Protein AF-A0A023B572-F1 (afdb_monomer_lite)

Secondary structure (DSSP, 8-state):
--HHHHHHHHHHHHHHHHTTT---GGGGHHHHHHHHHHHHHHGGG-GGGHHHHTTTT------------EEEEEES--SHHHHHHSSSSS---EEEEEE-HHHIIIIITTT-TTSSS-EEE-TTS-EEESHHHHHHHHHHHTT-S-SSHHHHHHHHHHHHHHHTTHHHHHHHHTT-S-HHHHHHHHHHHHHHHHHHHHTT--TT--TTSSS--HHHHHHHHHHHHHHHHSTTSS-GGGSHHHHHHHHHHHH-HHHHHHHT--

Sequence (262 aa):
MTYVDLAIYAFVGNVIDRSQGEIDMTQYKNLYKTLKQFLLILVQRDTATSILLSRWNIELVSEPATGLMEQAYFLVLPNFEKALLDCERECIPFTDVRFKSEEWAEEYKSKAPSGKAPWLQFDDGSYLTESRAILLYAASKSGLVPTDFTDLAVCEQAYSVVFDAYPYLGNIAFNRGDKEENLKNANERLAAADKVIASRQSSEGWVDGKAMTYVDLAIYAFVKNVVDRSQGHIDMTQYKSLYKTYEAVLADSRIKEYYNKE

InterPro domains:
  IPR004045 Glutathione S-transferase, N-terminal [PF02798] (97-139)
  IPR004045 Glutathione S-transferase, N-terminal [PS50404] (67-146)
  IPR004046 Glutathione S-transferase, C-terminal [PF14497] (183-261)
  IPR010987 Glutathione S-transferase, C-terminal-like [PS50405] (148-262)
  IPR036249 Thioredoxin-like superfamily [SSF52833] (73-143)
  IPR036282 Glutathione S-transferase, C-terminal domain superfamily [SSF47616] (143-261)
  IPR040079 Glutathione transferase family [SFLDS00019] (73-251)
  IPR050213 Glutathione S-transferase superfamily [PTHR11571] (92-261)

Radius of gyration: 22.8 Å; chains: 1; bounding box: 60×57×57 Å

Structure (mmCIF, N/CA/C/O backbone):
data_AF-A0A023B572-F1
#
_entry.id   AF-A0A023B572-F1
#
loop_
_atom_site.group_PDB
_atom_site.id
_atom_site.type_symbol
_atom_site.label_atom_id
_atom_site.label_alt_id
_atom_site.label_comp_id
_atom_site.label_asym_id
_atom_site.label_entity_id
_atom_site.label_seq_id
_atom_site.pdbx_PDB_ins_code
_atom_site.Cartn_x
_atom_site.Cartn_y
_atom_site.Cartn_z
_atom_site.occupancy
_atom_site.B_iso_or_equiv
_atom_site.auth_seq_id
_atom_site.auth_comp_id
_atom_site.auth_asym_id
_atom_site.auth_atom_id
_atom_site.pdbx_PDB_model_num
ATOM 1 N N . MET A 1 1 ? -11.390 -22.757 10.524 1.00 38.75 1 MET A N 1
ATOM 2 C CA . MET A 1 1 ? -10.499 -23.357 11.535 1.00 38.75 1 MET A CA 1
ATOM 3 C C . MET A 1 1 ? -9.079 -23.064 11.088 1.00 38.75 1 MET A C 1
ATOM 5 O O . MET A 1 1 ? -8.634 -23.639 10.105 1.00 38.75 1 MET A O 1
ATOM 9 N N . THR A 1 2 ? -8.433 -22.069 11.683 1.00 41.41 2 THR A N 1
ATOM 10 C CA . THR A 1 2 ? -7.033 -21.740 11.389 1.00 41.41 2 THR A CA 1
A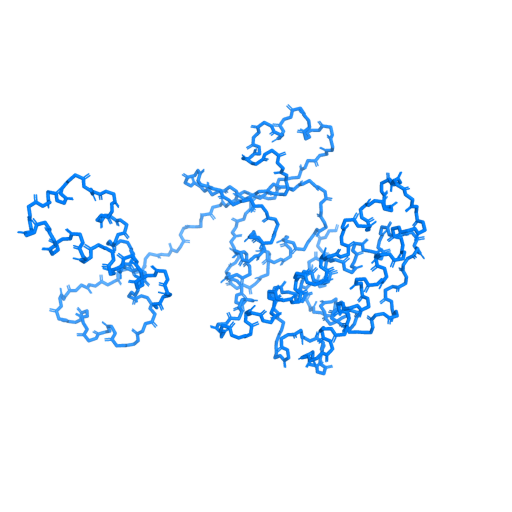TOM 11 C C . THR A 1 2 ? -6.099 -22.667 12.173 1.00 41.41 2 THR A C 1
ATOM 13 O O . THR A 1 2 ? -6.502 -23.313 13.140 1.00 41.41 2 THR A O 1
ATOM 16 N N . TYR A 1 3 ? -4.836 -22.754 11.755 1.00 31.92 3 TYR A N 1
ATOM 17 C CA . TYR A 1 3 ? -3.817 -23.606 12.387 1.00 31.92 3 TYR A CA 1
ATOM 18 C C . TYR A 1 3 ? -3.554 -23.227 13.860 1.00 31.92 3 TYR A C 1
ATOM 20 O O . TYR A 1 3 ? -3.232 -24.080 14.685 1.00 31.92 3 TYR A O 1
ATOM 28 N N . VAL A 1 4 ? -3.762 -21.950 14.203 1.00 36.22 4 VAL A N 1
ATOM 29 C CA . VAL A 1 4 ? -3.690 -21.427 15.576 1.00 36.22 4 VAL A CA 1
ATOM 30 C C . VAL A 1 4 ? -4.854 -21.955 16.423 1.00 36.22 4 VAL A C 1
ATOM 32 O O . VAL A 1 4 ? -4.660 -22.299 17.587 1.00 36.22 4 VAL A O 1
ATOM 35 N N . ASP A 1 5 ? -6.034 -22.132 15.822 1.00 37.94 5 ASP A N 1
ATOM 36 C CA . ASP A 1 5 ? -7.226 -22.648 16.504 1.00 37.94 5 ASP A CA 1
ATOM 37 C C . ASP A 1 5 ? -7.073 -24.129 16.867 1.00 37.94 5 ASP A C 1
ATOM 39 O O . ASP A 1 5 ? -7.433 -24.533 17.969 1.00 37.94 5 ASP A O 1
ATOM 43 N N . LEU A 1 6 ? -6.477 -24.934 15.978 1.00 41.84 6 LEU A N 1
ATOM 44 C CA . LEU A 1 6 ? -6.137 -26.335 16.260 1.00 41.84 6 LEU A CA 1
ATOM 45 C C . LEU A 1 6 ? -5.081 -26.452 17.365 1.00 41.84 6 LEU A C 1
ATOM 47 O O . LEU A 1 6 ? -5.181 -27.346 18.203 1.00 41.84 6 LEU A O 1
ATOM 51 N N . ALA A 1 7 ? -4.108 -25.538 17.408 1.00 41.09 7 ALA A N 1
ATOM 52 C CA . ALA A 1 7 ? -3.083 -25.516 18.447 1.00 41.09 7 ALA A CA 1
ATOM 53 C C . ALA A 1 7 ? -3.661 -25.147 19.823 1.00 41.09 7 ALA A C 1
ATOM 55 O O . ALA A 1 7 ? -3.332 -25.796 20.813 1.00 41.09 7 ALA A O 1
ATOM 56 N N . ILE A 1 8 ? -4.568 -24.165 19.890 1.00 47.41 8 ILE A N 1
ATOM 57 C CA . ILE A 1 8 ? -5.253 -23.781 21.135 1.00 47.41 8 ILE A CA 1
ATOM 58 C C . ILE A 1 8 ? -6.206 -24.892 21.589 1.00 47.41 8 ILE A C 1
ATOM 60 O O . ILE A 1 8 ? -6.215 -25.240 22.768 1.00 47.41 8 ILE A O 1
ATOM 64 N N . TYR A 1 9 ? -6.954 -25.506 20.668 1.00 45.50 9 TYR A N 1
ATOM 65 C CA . TYR A 1 9 ? -7.866 -26.608 20.987 1.00 45.50 9 TYR A CA 1
ATOM 66 C C . TYR A 1 9 ? -7.111 -27.854 21.471 1.00 45.50 9 TYR A C 1
ATOM 68 O O . TYR A 1 9 ? -7.484 -28.452 22.479 1.00 45.50 9 TYR A O 1
ATOM 76 N N . ALA A 1 10 ? -6.006 -28.212 20.809 1.00 47.09 10 ALA A N 1
ATOM 77 C CA . ALA A 1 10 ? -5.147 -29.321 21.218 1.00 47.09 10 ALA A CA 1
ATOM 78 C C . ALA A 1 10 ? -4.437 -29.045 22.551 1.00 47.09 10 ALA A C 1
ATOM 80 O O . ALA A 1 10 ? -4.271 -29.969 23.343 1.00 47.09 10 ALA A O 1
ATOM 81 N N . PHE A 1 11 ? -4.045 -27.794 22.817 1.00 50.94 11 PHE A N 1
ATOM 82 C CA . PHE A 1 11 ? -3.426 -27.380 24.077 1.00 50.94 11 PHE A CA 1
ATOM 83 C C . PHE A 1 11 ? -4.423 -27.427 25.241 1.00 50.94 11 PHE A C 1
ATOM 85 O O . PHE A 1 11 ? -4.141 -28.054 26.258 1.00 50.94 11 PHE A O 1
ATOM 92 N N . VAL A 1 12 ? -5.613 -26.842 25.077 1.00 54.81 12 VAL A N 1
ATOM 93 C CA . VAL A 1 12 ? -6.672 -26.848 26.100 1.00 54.81 12 VAL A CA 1
ATOM 94 C C . VAL A 1 12 ? -7.185 -28.270 26.347 1.00 54.81 12 VAL A C 1
ATOM 96 O O . VAL A 1 12 ? -7.325 -28.667 27.501 1.00 54.81 12 VAL A O 1
ATOM 99 N N . GLY A 1 13 ? -7.373 -29.068 25.290 1.00 52.62 13 GLY A N 1
ATOM 100 C CA . GLY A 1 13 ? -7.730 -30.484 25.402 1.00 52.62 13 GLY A CA 1
ATOM 101 C C . GLY A 1 13 ? -6.677 -31.301 26.158 1.00 52.62 13 GLY A C 1
ATOM 102 O O . GLY A 1 13 ? -7.017 -31.998 27.108 1.00 52.62 13 GLY A O 1
ATOM 103 N N . ASN A 1 14 ? -5.384 -31.148 25.828 1.00 47.03 14 ASN A N 1
ATOM 104 C CA . ASN A 1 14 ? -4.304 -31.840 26.552 1.00 47.03 14 ASN A CA 1
ATOM 105 C C . ASN A 1 14 ? -4.237 -31.446 28.032 1.00 47.03 14 ASN A C 1
ATOM 107 O O . ASN A 1 14 ? -3.918 -32.280 28.873 1.00 47.03 14 ASN A O 1
ATOM 111 N N . VAL A 1 15 ? -4.475 -30.173 28.350 1.00 51.12 15 VAL A N 1
ATOM 112 C CA . VAL A 1 15 ? -4.414 -29.658 29.725 1.00 51.12 15 VAL A CA 1
ATOM 113 C C . VAL A 1 15 ? -5.572 -30.201 30.570 1.00 51.12 15 VAL A C 1
ATOM 115 O O . VAL A 1 15 ? -5.364 -30.570 31.727 1.00 51.12 15 VAL A O 1
ATOM 118 N N . ILE A 1 16 ? -6.769 -30.325 29.994 1.00 53.19 16 ILE A N 1
ATOM 119 C CA . ILE A 1 16 ? -7.944 -30.896 30.670 1.00 53.19 16 ILE A CA 1
ATOM 120 C C . ILE A 1 16 ? -7.790 -32.414 30.858 1.00 53.19 16 ILE A C 1
ATOM 122 O O . ILE A 1 16 ? -8.008 -32.917 31.959 1.00 53.19 16 ILE A O 1
ATOM 126 N N . ASP A 1 17 ? -7.326 -33.136 29.835 1.00 50.47 17 ASP A N 1
ATOM 127 C CA . ASP A 1 17 ? -7.131 -34.589 29.920 1.00 50.47 17 ASP A CA 1
ATOM 128 C C . ASP A 1 17 ? -6.021 -34.968 30.914 1.00 50.47 17 ASP A C 1
ATOM 130 O O . ASP A 1 17 ? -6.177 -35.891 31.715 1.00 50.47 17 ASP A O 1
ATOM 134 N N . ARG A 1 18 ? -4.898 -34.232 30.924 1.00 51.38 18 ARG A N 1
ATOM 135 C CA . ARG A 1 18 ? -3.779 -34.489 31.853 1.00 51.38 18 ARG A CA 1
ATOM 136 C C . ARG A 1 18 ? -4.080 -34.113 33.298 1.00 51.38 18 ARG A C 1
ATOM 138 O O . ARG A 1 18 ? -3.416 -34.626 34.192 1.00 51.38 18 ARG A O 1
ATOM 145 N N . SER A 1 19 ? -5.049 -33.231 33.521 1.00 55.00 19 SER A N 1
ATOM 146 C CA . SER A 1 19 ? -5.509 -32.864 34.862 1.00 55.00 19 SER A CA 1
ATOM 147 C C . SER A 1 19 ? -6.653 -33.741 35.365 1.00 55.00 19 SER A C 1
ATOM 149 O O . SER A 1 19 ? -7.173 -33.473 36.439 1.00 55.00 19 SER A O 1
ATOM 151 N N . GLN A 1 20 ? -7.067 -34.767 34.606 1.00 53.72 20 GLN A N 1
ATOM 152 C CA . GLN A 1 20 ? -8.184 -35.657 34.955 1.00 53.72 20 GLN A CA 1
ATOM 153 C C . GLN A 1 20 ? -9.480 -34.907 35.326 1.00 53.72 20 GLN A C 1
ATOM 155 O O . GLN A 1 20 ? -10.291 -35.397 36.107 1.00 53.72 20 GLN A O 1
ATOM 160 N N . GLY A 1 21 ? -9.689 -33.712 34.762 1.00 57.31 21 GLY A N 1
ATOM 161 C CA . GLY A 1 21 ? -10.854 -32.880 35.069 1.00 57.31 21 GLY A CA 1
ATOM 162 C C . GLY A 1 21 ? -10.794 -32.130 36.407 1.00 57.31 21 GLY A C 1
ATOM 163 O O . GLY A 1 21 ? -11.805 -31.558 36.806 1.00 57.31 21 GLY A O 1
ATOM 164 N N . GLU A 1 22 ? -9.644 -32.080 37.087 1.00 47.66 22 GLU A N 1
ATOM 165 C CA . GLU A 1 22 ? -9.473 -31.359 38.362 1.00 47.66 22 GLU A CA 1
ATOM 166 C C . GLU A 1 22 ? -9.299 -29.834 38.200 1.00 47.66 22 GLU A C 1
ATOM 168 O O . GLU A 1 22 ? -9.252 -29.102 39.190 1.00 47.66 22 GLU A O 1
ATOM 173 N N . ILE A 1 23 ? -9.214 -29.319 36.966 1.00 54.56 23 ILE A N 1
ATOM 174 C CA . ILE A 1 23 ? -9.117 -27.874 36.722 1.00 54.56 23 ILE A CA 1
ATOM 175 C C . ILE A 1 23 ? -10.491 -27.218 36.887 1.00 54.56 23 ILE A C 1
ATOM 177 O O . ILE A 1 23 ? -11.405 -27.408 36.082 1.00 54.56 23 ILE A O 1
ATOM 181 N N . ASP A 1 24 ? -10.598 -26.361 37.902 1.00 55.47 24 ASP A N 1
ATOM 182 C CA . ASP A 1 24 ? -11.738 -25.473 38.115 1.00 55.47 24 ASP A CA 1
ATOM 183 C C . ASP A 1 24 ? -11.802 -24.383 37.026 1.00 55.47 24 ASP A C 1
ATOM 185 O O . ASP A 1 24 ? -11.234 -23.290 37.133 1.00 55.47 24 ASP A O 1
ATOM 189 N N . MET A 1 25 ? -12.541 -24.675 35.954 1.00 50.47 25 MET A N 1
ATOM 190 C CA . MET A 1 25 ? -12.745 -23.764 34.823 1.00 50.47 25 MET A CA 1
ATOM 191 C C . MET A 1 25 ? -13.487 -22.470 35.199 1.00 50.47 25 MET A C 1
ATOM 193 O O . MET A 1 25 ? -13.477 -21.504 34.431 1.00 50.47 25 MET A O 1
ATOM 197 N N . THR A 1 26 ? -14.083 -22.397 36.393 1.00 47.31 26 THR A N 1
ATOM 198 C CA . THR A 1 26 ? -14.764 -21.200 36.907 1.00 47.31 26 THR A CA 1
ATOM 199 C C . THR A 1 26 ? -13.790 -20.061 37.234 1.00 47.31 26 THR A C 1
ATOM 201 O O . THR A 1 26 ? -14.214 -18.905 37.315 1.00 47.31 26 THR A O 1
ATOM 204 N N . GLN A 1 27 ? -12.487 -20.349 37.347 1.00 46.47 27 GLN A N 1
ATOM 205 C CA . GLN A 1 27 ? -11.421 -19.342 37.455 1.00 46.47 27 GLN A CA 1
ATOM 206 C C . GLN A 1 27 ? -11.031 -18.739 36.092 1.00 46.47 27 GLN A C 1
ATOM 208 O O . GLN A 1 27 ? -10.489 -17.638 36.028 1.00 46.47 27 GLN A O 1
ATOM 213 N N . TYR A 1 28 ? -11.403 -19.393 34.987 1.00 53.78 28 TYR A N 1
ATOM 214 C CA . TYR A 1 28 ? -11.132 -18.965 33.611 1.00 53.78 28 TYR A CA 1
ATOM 215 C C . TYR A 1 28 ? -12.378 -18.365 32.936 1.00 53.78 28 TYR A C 1
ATOM 217 O O . TYR A 1 28 ? -12.618 -18.560 31.743 1.00 53.78 28 TYR A O 1
ATOM 225 N N . LYS A 1 29 ? -13.181 -17.594 33.687 1.00 48.47 29 LYS A N 1
ATOM 226 C CA . LYS A 1 29 ? -14.410 -16.929 33.195 1.00 48.47 29 LYS A CA 1
ATOM 227 C C . LYS A 1 29 ? -14.202 -16.133 31.905 1.00 48.47 29 LYS A C 1
ATOM 229 O O . LYS A 1 29 ? -15.084 -16.130 31.050 1.00 48.47 29 LYS A O 1
ATOM 234 N N . ASN A 1 30 ? -13.038 -15.507 31.743 1.00 48.16 30 ASN A N 1
ATOM 235 C CA . ASN A 1 30 ? -12.703 -14.763 30.529 1.00 48.16 30 ASN A CA 1
ATOM 236 C C . ASN A 1 30 ? -12.464 -15.694 29.334 1.00 48.16 30 ASN A C 1
ATOM 238 O O . ASN A 1 30 ? -12.971 -15.415 28.257 1.00 48.16 30 ASN A O 1
ATOM 242 N N . LEU A 1 31 ? -11.809 -16.843 29.529 1.00 44.38 31 LEU A N 1
ATOM 243 C CA . LEU A 1 31 ? -11.605 -17.840 28.474 1.00 44.38 31 LEU A CA 1
ATOM 244 C C . LEU A 1 31 ? -12.940 -18.448 28.017 1.00 44.38 31 LEU A C 1
ATOM 246 O O . LEU A 1 31 ? -13.184 -18.582 26.822 1.00 44.38 31 LEU A O 1
ATOM 250 N N . TYR A 1 32 ? -13.839 -18.745 28.961 1.00 44.22 32 TYR A N 1
ATOM 251 C CA . TYR A 1 32 ? -15.176 -19.264 28.661 1.00 44.22 32 TYR A CA 1
ATOM 252 C C . TYR A 1 32 ? -16.058 -18.230 27.939 1.00 44.22 32 TYR A C 1
ATOM 254 O O . TYR A 1 32 ? -16.769 -18.566 26.993 1.00 44.22 32 TYR A O 1
ATOM 262 N N . LYS A 1 33 ? -15.982 -16.951 28.337 1.00 46.81 33 LYS A N 1
ATOM 263 C CA . LYS A 1 33 ? -16.679 -15.842 27.666 1.00 46.81 33 LYS A CA 1
ATOM 264 C C . LYS A 1 33 ? -16.165 -15.639 26.235 1.00 46.81 33 LYS A C 1
ATOM 266 O O . LYS A 1 33 ? -16.980 -15.521 25.322 1.00 46.81 33 LYS A O 1
ATOM 271 N N . THR A 1 34 ? -14.847 -15.702 26.036 1.00 48.16 34 THR A N 1
ATOM 272 C CA . THR A 1 34 ? -14.205 -15.617 24.716 1.00 48.16 34 THR A CA 1
ATOM 273 C C . THR A 1 34 ? -14.586 -16.799 23.825 1.00 48.16 34 THR A C 1
ATOM 275 O O . THR A 1 34 ? -14.970 -16.587 22.680 1.00 48.16 34 THR A O 1
ATOM 278 N N . LEU A 1 35 ? -14.587 -18.030 24.350 1.00 44.97 35 LEU A N 1
ATOM 279 C CA . LEU A 1 35 ? -15.020 -19.228 23.614 1.00 44.97 35 LEU A CA 1
ATOM 280 C C . LEU A 1 35 ? -16.506 -19.170 23.222 1.00 44.97 35 LEU A C 1
ATOM 282 O O . LEU A 1 35 ? -16.874 -19.573 22.120 1.00 44.97 35 LEU A O 1
ATOM 286 N N . LYS A 1 36 ? -17.364 -18.623 24.094 1.00 42.06 36 LYS A N 1
ATOM 287 C CA . LYS A 1 36 ? -18.802 -18.458 23.834 1.00 42.06 36 LYS A CA 1
ATOM 288 C C . LYS A 1 36 ? -19.088 -17.387 22.773 1.00 42.06 36 LYS A C 1
ATOM 290 O O . LYS A 1 36 ? -19.953 -17.598 21.927 1.00 42.06 36 LYS A O 1
ATOM 295 N N . GLN A 1 37 ? -18.350 -16.274 22.774 1.00 47.31 37 GLN A N 1
ATOM 296 C CA . GLN A 1 37 ? -18.406 -15.274 21.697 1.00 47.31 37 GLN A CA 1
ATOM 297 C C . GLN A 1 37 ? -17.853 -15.829 20.375 1.00 47.31 37 GLN A C 1
ATOM 299 O O . GLN A 1 37 ? -18.427 -15.575 19.321 1.00 47.31 37 GLN A O 1
ATOM 304 N N . PHE A 1 38 ? -16.816 -16.670 20.426 1.00 41.06 38 PHE A N 1
ATOM 305 C CA . PHE A 1 38 ? -16.275 -17.357 19.249 1.00 41.06 38 PHE A CA 1
ATOM 306 C C . PHE A 1 38 ? -17.274 -18.336 18.614 1.00 41.06 38 PHE A C 1
ATOM 308 O O . PHE A 1 38 ? -17.399 -18.384 17.392 1.00 41.06 38 PHE A O 1
ATOM 315 N N . LEU A 1 39 ? -18.032 -19.077 19.429 1.00 39.59 39 LEU A N 1
ATOM 316 C CA . LEU A 1 39 ? -19.110 -19.955 18.957 1.00 39.59 39 LEU A CA 1
ATOM 317 C C . LEU A 1 39 ? -20.237 -19.173 18.265 1.00 39.59 39 LEU A C 1
ATOM 319 O O . LEU A 1 39 ? -20.763 -19.643 17.263 1.00 39.59 39 LEU A O 1
ATOM 323 N N . LEU A 1 40 ? -20.565 -17.970 18.746 1.00 37.03 40 LEU A N 1
ATOM 324 C CA . LEU A 1 40 ? -21.555 -17.083 18.118 1.00 37.03 40 LEU A CA 1
ATOM 325 C C . LEU A 1 40 ? -21.081 -16.531 16.762 1.00 37.03 40 LEU A C 1
ATOM 327 O O . LEU A 1 40 ? -21.886 -16.398 15.845 1.00 37.03 40 LEU A O 1
ATOM 331 N N . ILE A 1 41 ? -19.780 -16.270 16.608 1.00 41.53 41 ILE A N 1
ATOM 332 C CA . ILE A 1 41 ? -19.181 -15.807 15.344 1.00 41.53 41 ILE A CA 1
ATOM 333 C C . ILE A 1 41 ? -19.123 -16.941 14.304 1.00 41.53 41 ILE A C 1
ATOM 335 O O . ILE A 1 41 ? -19.341 -16.710 13.115 1.00 41.53 41 ILE A O 1
ATOM 339 N N . LEU A 1 42 ? -18.895 -18.187 14.736 1.00 33.97 42 LEU A N 1
ATOM 340 C CA . LEU A 1 42 ? -18.896 -19.362 13.852 1.00 33.97 42 LEU A CA 1
ATOM 341 C C . LEU A 1 42 ? -20.286 -19.678 13.265 1.00 33.97 42 LEU A C 1
ATOM 343 O O . LEU A 1 42 ? -20.372 -20.216 12.164 1.00 33.97 42 LEU A O 1
ATOM 347 N N . VAL A 1 43 ? -21.366 -19.299 13.95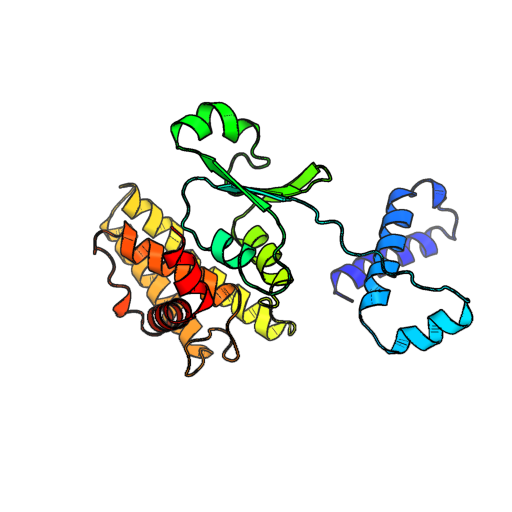8 1.00 38.16 43 VAL A N 1
ATOM 348 C CA . VAL A 1 43 ? -22.766 -19.513 13.536 1.00 38.16 43 VAL A CA 1
ATOM 349 C C . VAL A 1 43 ? -23.174 -18.632 12.344 1.00 38.16 43 VAL A C 1
ATOM 351 O O . VAL A 1 43 ? -24.106 -18.975 11.622 1.00 38.16 43 VAL A O 1
ATOM 354 N N . GLN A 1 44 ? -22.459 -17.535 12.074 1.00 41.03 44 GLN A N 1
ATOM 355 C CA . GLN A 1 44 ? -22.816 -16.578 11.016 1.00 41.03 44 GLN A CA 1
ATOM 356 C C . GLN A 1 44 ? -22.364 -16.974 9.597 1.00 41.03 44 GLN A C 1
ATOM 358 O O . GLN A 1 44 ? -22.584 -16.203 8.665 1.00 41.03 44 GLN A O 1
ATOM 363 N N . ARG A 1 45 ? -21.718 -18.134 9.396 1.00 39.56 45 ARG A N 1
ATOM 364 C CA . ARG A 1 45 ? -21.017 -18.434 8.128 1.00 39.56 45 ARG A CA 1
ATOM 365 C C . ARG A 1 45 ? -21.446 -19.686 7.355 1.00 39.56 45 ARG A C 1
ATOM 367 O O . ARG A 1 45 ? -20.831 -19.944 6.327 1.00 39.56 45 ARG A O 1
ATOM 374 N N . ASP A 1 46 ? -22.475 -20.438 7.760 1.00 36.72 46 ASP A N 1
ATOM 375 C CA . ASP A 1 46 ? -22.839 -21.656 7.009 1.00 36.72 46 ASP A CA 1
ATOM 376 C C . ASP A 1 46 ? -24.332 -22.043 7.060 1.00 36.72 46 ASP A C 1
ATOM 378 O O . ASP A 1 46 ? -24.983 -21.995 8.109 1.00 36.72 46 ASP A O 1
ATOM 382 N N . THR A 1 47 ? -24.869 -22.486 5.917 1.00 39.91 47 THR A N 1
ATOM 383 C CA . THR A 1 47 ? -26.272 -22.893 5.697 1.00 39.91 47 THR A CA 1
ATOM 384 C C . THR A 1 47 ? -26.640 -24.170 6.469 1.00 39.91 47 THR A C 1
ATOM 386 O O . THR A 1 47 ? -27.815 -24.402 6.771 1.00 39.91 47 THR A O 1
ATOM 389 N N . ALA A 1 48 ? -25.638 -24.957 6.882 1.00 36.16 48 ALA A N 1
ATOM 390 C CA . ALA A 1 48 ? -25.791 -26.129 7.750 1.00 36.16 48 ALA A CA 1
ATOM 391 C C . ALA A 1 48 ? -26.350 -25.797 9.154 1.00 36.16 48 ALA A C 1
ATOM 393 O O . ALA A 1 48 ? -26.871 -26.672 9.849 1.00 36.16 48 ALA A O 1
ATOM 394 N N . THR A 1 49 ? -26.296 -24.528 9.567 1.00 40.00 49 THR A N 1
ATOM 395 C CA . THR A 1 49 ? -26.640 -24.092 10.931 1.00 40.00 49 THR A CA 1
ATOM 396 C C . THR A 1 49 ? -28.147 -23.906 11.157 1.00 40.00 49 THR A C 1
ATOM 398 O O . THR A 1 49 ? -28.614 -23.981 12.295 1.00 40.00 49 THR A O 1
ATOM 401 N N . SER A 1 50 ? -28.949 -23.767 10.093 1.00 35.78 50 SER A N 1
ATOM 402 C CA . SER A 1 50 ? -30.419 -23.666 10.205 1.00 35.78 50 SER A CA 1
ATOM 403 C C . SER A 1 50 ? -31.059 -24.929 10.808 1.00 35.78 50 SER A C 1
ATOM 405 O O . SER A 1 50 ? -32.024 -24.836 11.566 1.00 35.78 50 SER A O 1
ATOM 407 N N . ILE A 1 51 ? -30.457 -26.100 10.561 1.00 38.28 51 ILE A N 1
ATOM 408 C CA . ILE A 1 51 ? -30.894 -27.409 11.077 1.00 38.28 51 ILE A CA 1
ATOM 409 C C . ILE A 1 51 ? -30.602 -27.552 12.583 1.00 38.28 51 ILE A C 1
ATOM 411 O O . ILE A 1 51 ? -31.295 -28.280 13.295 1.00 38.28 51 ILE A O 1
ATOM 415 N N . LEU A 1 52 ? -29.584 -26.852 13.096 1.00 36.06 52 LEU A N 1
ATOM 416 C CA . LEU A 1 52 ? -29.240 -26.854 14.520 1.00 36.06 52 LEU A CA 1
ATOM 417 C C . LEU A 1 52 ? -30.112 -25.880 15.318 1.00 36.06 52 LEU A C 1
ATOM 419 O O . LEU A 1 52 ? -30.512 -26.211 16.429 1.00 36.06 52 LEU A O 1
ATOM 423 N N . LEU A 1 53 ? -30.463 -24.724 14.750 1.00 36.25 53 LEU A N 1
ATOM 424 C CA . LEU A 1 53 ? -31.256 -23.691 15.429 1.00 36.25 53 LEU A CA 1
ATOM 425 C C . LEU A 1 53 ? -32.735 -24.083 15.602 1.00 36.25 53 LEU A C 1
ATOM 427 O O . LEU A 1 53 ? -33.317 -23.822 16.657 1.00 36.25 53 LEU A O 1
ATOM 431 N N . SER A 1 54 ? -33.325 -24.812 14.644 1.00 37.19 54 SER A N 1
ATOM 432 C CA . SER A 1 54 ? -34.708 -25.314 14.753 1.00 37.19 54 SER A CA 1
ATOM 433 C C . SER A 1 54 ? -34.896 -26.359 15.862 1.00 37.19 54 SER A C 1
ATOM 435 O O . SER A 1 54 ? -36.014 -26.601 16.309 1.00 37.19 54 SER A O 1
ATOM 437 N N . ARG A 1 55 ? -33.805 -26.975 16.335 1.00 34.22 55 ARG A N 1
ATOM 438 C CA . ARG A 1 55 ? -33.815 -27.974 17.414 1.00 34.22 55 ARG A CA 1
ATOM 439 C C . ARG A 1 55 ? -33.891 -27.355 18.817 1.00 34.22 55 ARG A C 1
ATOM 441 O O . ARG A 1 55 ? -34.174 -28.083 19.762 1.00 34.22 55 ARG A O 1
ATOM 448 N N . TRP A 1 56 ? -33.643 -26.046 18.948 1.00 32.66 56 TRP A N 1
ATOM 449 C CA . TRP A 1 56 ? -33.532 -25.342 20.238 1.00 32.66 56 TRP A CA 1
ATOM 450 C C . TRP A 1 56 ? -34.491 -24.151 20.391 1.00 32.66 56 TRP A C 1
ATOM 452 O O . TRP A 1 56 ? -34.468 -23.493 21.425 1.00 32.66 56 TRP A O 1
ATOM 462 N N . ASN A 1 57 ? -35.362 -23.907 19.405 1.00 29.77 57 ASN A N 1
ATOM 463 C CA . ASN A 1 57 ? -36.444 -22.916 19.463 1.00 29.77 57 ASN A CA 1
ATOM 464 C C . ASN A 1 57 ? -35.974 -21.485 19.813 1.00 29.77 57 ASN A C 1
ATOM 466 O O . ASN A 1 57 ? -36.558 -20.815 20.663 1.00 29.77 57 ASN A O 1
ATOM 470 N N . ILE A 1 58 ? -34.891 -21.030 19.174 1.00 31.11 58 ILE A N 1
ATOM 471 C CA . ILE A 1 58 ? -34.335 -19.680 19.349 1.00 31.11 58 ILE A CA 1
ATOM 472 C C . ILE A 1 58 ? -34.683 -18.840 18.115 1.00 31.11 58 ILE A C 1
ATOM 474 O O . ILE A 1 58 ? -34.237 -19.158 17.013 1.00 31.11 58 ILE A O 1
ATOM 478 N N . GLU A 1 59 ? -35.451 -17.764 18.301 1.00 28.31 59 GLU A N 1
ATOM 479 C CA . GLU A 1 59 ? -35.695 -16.749 17.269 1.00 28.31 59 GLU A CA 1
ATOM 480 C C . GLU A 1 59 ? -34.586 -15.687 17.272 1.00 28.31 59 GLU A C 1
ATOM 482 O O . GLU A 1 59 ? -34.200 -15.168 18.321 1.00 28.31 59 GLU A O 1
ATOM 487 N N . LEU A 1 60 ? -34.075 -15.353 16.082 1.00 27.53 60 LEU A N 1
ATOM 488 C CA . LEU A 1 60 ? -33.143 -14.246 15.874 1.00 27.53 60 LEU A CA 1
ATOM 489 C C . LEU A 1 60 ? -33.938 -12.979 15.554 1.00 27.53 60 LEU A C 1
ATOM 491 O O . LEU A 1 60 ? -34.444 -12.818 14.446 1.00 27.53 60 LEU A O 1
ATOM 495 N N . VAL A 1 61 ? -34.018 -12.070 16.521 1.00 25.19 61 VAL A N 1
ATOM 496 C CA . VAL A 1 61 ? -34.450 -10.691 16.278 1.00 25.19 61 VAL A CA 1
ATOM 497 C C . VAL A 1 61 ? -33.229 -9.919 15.782 1.00 25.19 61 VAL A C 1
ATOM 499 O O . VAL A 1 61 ? -32.277 -9.712 16.532 1.00 25.19 61 VAL A O 1
ATOM 502 N N . SER A 1 62 ? -33.221 -9.532 14.507 1.00 28.75 62 SER A N 1
ATOM 503 C CA . SER A 1 62 ? -32.224 -8.604 13.974 1.00 28.75 62 SER A CA 1
ATOM 504 C C . SER A 1 62 ? -32.602 -7.180 14.383 1.00 28.75 62 SER A C 1
ATOM 506 O O . SER A 1 62 ? -33.559 -6.619 13.843 1.00 28.75 62 SER A O 1
ATOM 508 N N . GLU A 1 63 ? -31.874 -6.593 15.330 1.00 24.28 63 GLU A N 1
ATOM 509 C CA . GLU A 1 63 ? -31.921 -5.146 15.547 1.00 24.28 63 GLU A CA 1
ATOM 510 C C . GLU A 1 63 ? -31.223 -4.419 14.383 1.00 24.28 63 GLU A C 1
ATOM 512 O O . GLU A 1 63 ? -30.221 -4.916 13.857 1.00 24.28 63 GLU A O 1
ATOM 517 N N . PRO A 1 64 ? -31.732 -3.253 13.946 1.00 28.92 64 PRO A N 1
ATOM 518 C CA . PRO A 1 64 ? -31.039 -2.426 12.969 1.00 28.92 64 PRO A CA 1
ATOM 519 C C . PRO A 1 64 ? -29.721 -1.923 13.570 1.00 28.92 64 PRO A C 1
ATOM 521 O O . PRO A 1 64 ? -29.686 -1.505 14.726 1.00 28.92 64 PRO A O 1
ATOM 524 N N . ALA A 1 65 ? -28.644 -1.957 12.782 1.00 35.47 65 ALA A N 1
ATOM 525 C CA . ALA A 1 65 ? -27.318 -1.509 13.193 1.00 35.47 65 ALA A CA 1
ATOM 526 C C . ALA A 1 65 ? -27.346 -0.032 13.628 1.00 35.47 65 ALA A C 1
ATOM 528 O O . ALA A 1 65 ? -27.319 0.883 12.807 1.00 35.47 65 ALA A O 1
ATOM 529 N N . THR A 1 66 ? -27.403 0.211 14.935 1.00 32.12 66 THR A N 1
ATOM 530 C CA . THR A 1 66 ? -27.060 1.504 15.527 1.00 32.12 66 THR A CA 1
ATOM 531 C C . THR A 1 66 ? -25.556 1.699 15.358 1.00 32.12 66 THR A C 1
ATOM 533 O O . THR A 1 66 ? -24.771 0.949 15.936 1.00 32.12 66 THR A O 1
ATOM 536 N N . GLY A 1 67 ? -25.172 2.642 14.496 1.00 40.06 67 GLY A N 1
ATOM 537 C CA . GLY A 1 67 ? -23.797 2.840 14.036 1.00 40.06 67 GLY A CA 1
ATOM 538 C C . GLY A 1 67 ? -22.802 3.108 15.167 1.00 40.06 67 GLY A C 1
ATOM 539 O O . GLY A 1 67 ? -23.002 4.017 15.969 1.00 40.06 67 GLY A O 1
ATOM 540 N N . LEU A 1 68 ? -21.730 2.315 15.195 1.00 45.69 68 LEU A N 1
ATOM 541 C CA . LEU A 1 68 ? -20.523 2.559 15.988 1.00 45.69 68 LEU A CA 1
ATOM 542 C C . LEU A 1 68 ? -19.691 3.627 15.269 1.00 45.69 68 LEU A C 1
ATOM 544 O O . LEU A 1 68 ? -19.445 3.469 14.074 1.00 45.69 68 LEU A O 1
ATOM 548 N N . MET A 1 69 ? -19.303 4.705 15.957 1.00 49.28 69 MET A N 1
ATOM 549 C CA . MET A 1 69 ? -18.514 5.794 15.365 1.00 49.28 69 MET A CA 1
ATOM 550 C C . MET A 1 69 ? -17.046 5.653 15.755 1.00 49.28 69 MET A C 1
ATOM 552 O O . MET A 1 69 ? -16.639 6.033 16.845 1.00 49.28 69 MET A O 1
ATOM 556 N N . GLU A 1 70 ? -16.219 5.163 14.841 1.00 68.12 70 GLU A N 1
ATOM 557 C CA . GLU A 1 70 ? -14.791 4.956 15.103 1.00 68.12 70 GLU A CA 1
ATOM 558 C C . GLU A 1 70 ? -13.995 6.260 14.924 1.00 68.12 70 GLU A C 1
ATOM 560 O O . GLU A 1 70 ? -14.445 7.182 14.251 1.00 68.12 70 GLU A O 1
ATOM 565 N N . GLN A 1 71 ? -12.802 6.393 15.509 1.00 59.09 71 GLN A N 1
ATOM 566 C CA . GLN A 1 71 ? -11.955 7.579 15.292 1.00 59.09 71 GLN A CA 1
ATOM 567 C C . GLN A 1 71 ? -10.615 7.183 14.689 1.00 59.09 71 GLN A C 1
ATOM 569 O O . GLN A 1 71 ? -9.866 6.407 15.284 1.00 59.09 71 GLN A O 1
ATOM 574 N N . ALA A 1 72 ? -10.293 7.741 13.526 1.00 55.47 72 ALA A N 1
ATOM 575 C CA . ALA A 1 72 ? -9.042 7.489 12.830 1.00 55.47 72 ALA A CA 1
ATOM 576 C C . ALA A 1 72 ? -8.154 8.736 12.893 1.00 55.47 72 ALA A C 1
ATOM 578 O O . ALA A 1 72 ? -8.575 9.832 12.531 1.00 55.47 72 ALA A O 1
ATOM 579 N N . TYR A 1 73 ? -6.926 8.562 13.374 1.00 55.19 73 TYR A N 1
ATOM 580 C CA . TYR A 1 73 ? -5.983 9.645 13.628 1.00 55.19 73 TYR A CA 1
ATOM 581 C C . TYR A 1 73 ? -4.828 9.590 12.628 1.00 55.19 73 TYR A C 1
ATOM 583 O O . TYR A 1 73 ? -4.067 8.617 12.618 1.00 55.19 73 TYR A O 1
ATOM 591 N N . PHE A 1 74 ? -4.648 10.642 11.823 1.00 52.38 74 PHE A N 1
ATOM 592 C CA . PHE A 1 74 ? -3.650 10.676 10.747 1.00 52.38 74 PHE A CA 1
ATOM 593 C C . PHE A 1 74 ? -2.663 11.843 10.880 1.00 52.38 74 PHE A C 1
ATOM 595 O O . PHE A 1 74 ? -3.047 13.009 10.970 1.00 52.38 74 PHE A O 1
ATOM 602 N N . LEU A 1 75 ? -1.365 11.528 10.779 1.00 39.91 75 LEU A N 1
ATOM 603 C CA . LEU A 1 75 ? -0.297 12.511 10.583 1.00 39.91 75 LEU A CA 1
ATOM 604 C C . LEU A 1 75 ? -0.062 12.679 9.078 1.00 39.91 75 LEU A C 1
ATOM 606 O O . LEU A 1 75 ? 0.728 11.934 8.512 1.00 39.91 75 LEU A O 1
ATOM 610 N N . VAL A 1 76 ? -0.765 13.616 8.432 1.00 45.12 76 VAL A N 1
ATOM 611 C CA . VAL A 1 76 ? -0.547 14.061 7.033 1.00 45.12 76 VAL A CA 1
ATOM 612 C C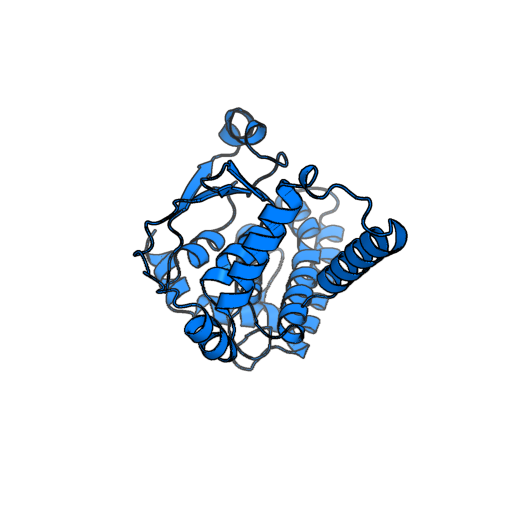 . VAL A 1 76 ? -0.058 12.937 6.087 1.00 45.12 76 VAL A C 1
ATOM 614 O O . VAL A 1 76 ? 1.036 12.988 5.511 1.00 45.12 76 VAL A O 1
ATOM 617 N N . LEU A 1 77 ? -0.869 11.888 5.932 1.00 39.28 77 LEU A N 1
ATOM 618 C CA . LEU A 1 77 ? -0.679 10.843 4.921 1.00 39.28 77 LEU A CA 1
ATOM 619 C C . LEU A 1 77 ? -1.870 10.860 3.952 1.00 39.28 77 LEU A C 1
ATOM 621 O O . LEU A 1 77 ? -2.966 11.270 4.336 1.00 39.28 77 LEU A O 1
ATOM 625 N N . PRO A 1 78 ? -1.655 10.552 2.662 1.00 39.84 78 PRO A N 1
ATOM 626 C CA . PRO A 1 78 ? -2.603 10.931 1.629 1.00 39.84 78 PRO A CA 1
ATOM 627 C C . PRO A 1 78 ? -3.842 10.051 1.671 1.00 39.84 78 PRO A C 1
ATOM 629 O O . PRO A 1 78 ? -3.739 8.869 1.371 1.00 39.84 78 PRO A O 1
ATOM 632 N N . ASN A 1 79 ? -4.975 10.687 1.990 1.00 49.34 79 ASN A N 1
ATOM 633 C CA . ASN A 1 79 ? -6.330 10.618 1.415 1.00 49.34 79 ASN A CA 1
ATOM 634 C C . ASN A 1 79 ? -6.968 9.258 1.041 1.00 49.34 79 ASN A C 1
ATOM 636 O O . ASN A 1 79 ? -8.138 9.228 0.683 1.00 49.34 79 ASN A O 1
ATOM 640 N N . PHE A 1 80 ? -6.272 8.131 1.117 1.00 45.31 80 PHE A N 1
ATOM 641 C CA . PHE A 1 80 ? -6.734 6.873 0.549 1.00 45.31 80 PHE A CA 1
ATOM 642 C C . PHE A 1 80 ? -7.405 5.965 1.592 1.00 45.31 80 PHE A C 1
ATOM 644 O O . PHE A 1 80 ? -8.434 5.354 1.315 1.00 45.31 80 PHE A O 1
ATOM 651 N N . GLU A 1 81 ? -6.895 5.946 2.826 1.00 49.78 81 GLU A N 1
ATOM 652 C CA . GLU A 1 81 ? -7.573 5.298 3.961 1.00 49.78 81 GLU A CA 1
ATOM 653 C C . GLU A 1 81 ? -8.979 5.901 4.158 1.00 49.78 81 GLU A C 1
ATOM 655 O O . GLU A 1 81 ? -9.937 5.169 4.396 1.00 49.78 81 GLU A O 1
ATOM 660 N N . LYS A 1 82 ? -9.127 7.213 3.906 1.00 47.25 82 LYS A N 1
ATOM 661 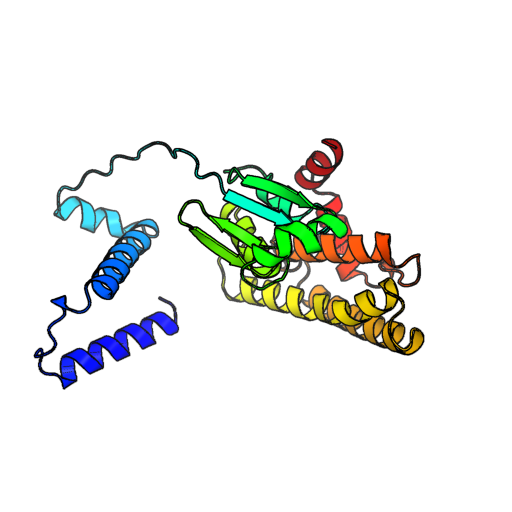C CA . LYS A 1 82 ? -10.418 7.916 3.862 1.00 47.25 82 LYS A CA 1
ATOM 662 C C . LYS A 1 82 ? -11.303 7.435 2.702 1.00 47.25 82 LYS A C 1
ATOM 664 O O . LYS A 1 82 ? -12.466 7.132 2.926 1.00 47.25 82 LYS A O 1
ATOM 669 N N . ALA A 1 83 ? -10.762 7.297 1.487 1.00 44.34 83 ALA A N 1
ATOM 670 C CA . ALA A 1 83 ? -11.520 6.809 0.327 1.00 44.34 83 ALA A CA 1
ATOM 671 C C . ALA A 1 83 ? -12.080 5.390 0.526 1.00 44.34 83 ALA A C 1
ATOM 673 O O . ALA A 1 83 ? -13.166 5.085 0.039 1.00 44.34 83 ALA A O 1
ATOM 674 N N . LEU A 1 84 ? -11.365 4.535 1.262 1.00 49.69 84 LEU A N 1
ATOM 675 C CA . LEU A 1 84 ? -11.822 3.189 1.609 1.00 49.69 84 LEU A CA 1
ATOM 676 C C . LEU A 1 84 ? -12.917 3.160 2.665 1.00 49.69 84 LEU A C 1
ATOM 678 O O . LEU A 1 84 ? -13.851 2.370 2.540 1.00 49.69 84 LEU A O 1
ATOM 682 N N . LEU A 1 85 ? -12.799 4.010 3.681 1.00 48.59 85 LEU A N 1
ATOM 683 C CA . LEU A 1 85 ? -13.818 4.146 4.715 1.00 48.59 85 LEU A CA 1
ATOM 684 C C . LEU A 1 85 ? -15.089 4.840 4.172 1.00 48.59 85 LEU A C 1
ATOM 686 O O . LEU A 1 85 ? -16.194 4.525 4.611 1.00 48.59 85 LEU A O 1
ATOM 690 N N . ASP A 1 86 ? -14.947 5.697 3.151 1.00 44.22 86 ASP A N 1
ATOM 691 C CA . ASP A 1 86 ? -16.048 6.378 2.451 1.00 44.22 86 ASP A CA 1
ATOM 692 C C . ASP A 1 86 ? -16.695 5.528 1.324 1.00 44.22 86 ASP A C 1
ATOM 694 O O . ASP A 1 86 ? -17.763 5.885 0.822 1.00 44.22 86 ASP A O 1
ATOM 698 N N . CYS A 1 87 ? -16.085 4.412 0.896 1.00 42.94 87 CYS A N 1
ATOM 699 C CA . CYS A 1 87 ? -16.554 3.621 -0.252 1.00 42.94 87 CYS A CA 1
ATOM 700 C C . CYS A 1 87 ? -17.745 2.697 0.073 1.00 42.94 87 CYS A C 1
ATOM 702 O O . CYS A 1 87 ? -17.592 1.617 0.638 1.00 42.94 87 CYS A O 1
ATOM 704 N N . GLU A 1 88 ? -18.919 3.138 -0.382 1.00 47.12 88 GLU A N 1
ATOM 705 C CA . GLU A 1 88 ? -20.171 2.432 -0.698 1.00 47.12 88 GLU A CA 1
ATOM 706 C C . GLU A 1 88 ? -20.219 0.900 -0.509 1.00 47.12 88 GLU A C 1
ATOM 708 O O . GLU A 1 88 ? -19.958 0.119 -1.428 1.00 47.12 88 GLU A O 1
ATOM 713 N N . ARG A 1 89 ? -20.712 0.476 0.661 1.00 41.25 89 ARG A N 1
ATOM 714 C CA . ARG A 1 89 ? -21.890 -0.416 0.778 1.00 41.25 89 ARG A CA 1
ATOM 715 C C . ARG A 1 89 ? -22.390 -0.531 2.216 1.00 41.25 89 ARG A C 1
ATOM 717 O O . ARG A 1 89 ? -23.591 -0.644 2.417 1.00 41.25 89 ARG A O 1
ATOM 724 N N . GLU A 1 90 ? -21.491 -0.371 3.179 1.00 46.25 90 GLU A N 1
ATOM 725 C CA . GLU A 1 90 ? -21.761 -0.139 4.600 1.00 46.25 90 GLU A CA 1
ATOM 726 C C . GLU A 1 90 ? -20.602 0.716 5.129 1.00 46.25 90 GLU A C 1
ATOM 728 O O . GLU A 1 90 ? -19.624 0.188 5.653 1.00 46.25 90 GLU A O 1
ATOM 733 N N . CYS A 1 91 ? -20.636 2.033 4.886 1.00 51.50 91 CYS A N 1
ATOM 734 C CA . CYS A 1 91 ? -19.603 2.928 5.410 1.00 51.50 91 CYS A CA 1
ATOM 735 C C . CYS A 1 91 ? -19.547 2.740 6.927 1.00 51.50 91 CYS A C 1
ATOM 737 O O . CYS A 1 91 ? -20.558 2.959 7.598 1.00 51.50 91 CYS A O 1
ATOM 739 N N . ILE A 1 92 ? -18.393 2.343 7.465 1.00 55.91 92 ILE A N 1
ATOM 740 C CA . ILE A 1 92 ? -18.170 2.491 8.899 1.00 55.91 92 ILE A CA 1
ATOM 741 C C . ILE A 1 92 ? -18.096 3.994 9.135 1.00 55.91 92 ILE A C 1
ATOM 743 O O . ILE A 1 92 ? -17.177 4.629 8.613 1.00 55.91 92 ILE A O 1
ATOM 747 N N . PRO A 1 93 ? -19.052 4.592 9.864 1.00 64.62 93 PRO A N 1
ATOM 748 C CA . PRO A 1 93 ? -18.937 5.994 10.187 1.00 64.62 93 PRO A CA 1
ATOM 749 C C . PRO A 1 93 ? -17.704 6.151 11.073 1.00 64.62 93 PRO A C 1
ATOM 751 O O . PRO A 1 93 ? -17.564 5.488 12.100 1.00 64.62 93 PRO A O 1
ATOM 754 N N . PHE A 1 94 ? -16.794 7.018 10.654 1.00 66.19 94 PHE A N 1
ATOM 755 C CA . PHE A 1 94 ? -15.611 7.334 11.427 1.00 66.19 94 PHE A CA 1
ATOM 756 C C . PHE A 1 94 ? -15.396 8.842 11.474 1.00 66.19 94 PHE A C 1
ATOM 758 O O . PHE A 1 94 ? -15.798 9.591 10.583 1.00 66.19 94 PHE A O 1
ATOM 765 N N . THR A 1 95 ? -14.747 9.286 12.539 1.00 76.38 95 THR A N 1
ATOM 766 C CA . THR A 1 95 ? -14.249 10.646 12.686 1.00 76.38 95 THR A CA 1
ATOM 767 C C . THR A 1 95 ? -12.813 10.682 12.179 1.00 76.38 95 THR A C 1
ATOM 769 O O . THR A 1 95 ? -11.939 10.030 12.752 1.00 76.38 95 THR A O 1
ATOM 772 N N . ASP A 1 96 ? -12.573 11.440 11.109 1.00 73.25 96 ASP A N 1
ATOM 773 C CA . ASP A 1 96 ? -11.229 11.740 10.605 1.00 73.25 96 ASP A CA 1
ATOM 774 C C . ASP A 1 96 ? -10.598 12.840 11.470 1.00 73.25 96 ASP A C 1
ATOM 776 O O . ASP A 1 96 ? -11.029 13.996 11.442 1.00 73.25 96 ASP A O 1
ATOM 780 N N . VAL A 1 97 ? -9.590 12.477 12.264 1.00 78.94 97 VAL A N 1
ATOM 781 C CA . VAL A 1 97 ? -8.834 13.409 13.100 1.00 78.94 97 VAL A CA 1
ATOM 782 C C . VAL A 1 97 ? -7.472 13.662 12.464 1.00 78.94 97 VAL A C 1
ATOM 784 O O . VAL A 1 97 ? -6.572 12.816 12.490 1.00 78.94 97 VAL A O 1
ATOM 787 N N . ARG A 1 98 ? -7.301 14.872 11.924 1.00 75.00 98 ARG A N 1
ATOM 788 C CA . ARG A 1 98 ? -6.047 15.335 11.319 1.00 75.00 98 ARG A CA 1
ATOM 789 C C . ARG A 1 98 ? -5.369 16.360 12.201 1.00 75.00 98 ARG A C 1
ATOM 791 O O . ARG A 1 98 ? -6.024 17.222 12.779 1.00 75.00 98 ARG A O 1
ATOM 798 N N . PHE A 1 99 ? -4.048 16.292 12.232 1.00 73.50 99 PHE A N 1
ATOM 799 C CA . PHE A 1 99 ? -3.225 17.216 12.994 1.00 73.50 99 PHE A CA 1
ATOM 800 C C . PHE A 1 99 ? -1.957 17.587 12.232 1.00 73.50 99 PHE A C 1
ATOM 802 O O . PHE A 1 99 ? -1.435 16.825 11.409 1.00 73.50 99 PHE A O 1
ATOM 809 N N . LYS A 1 100 ? -1.467 18.792 12.508 1.00 76.88 100 LYS A N 1
ATOM 810 C CA . LYS A 1 100 ? -0.200 19.318 12.011 1.00 76.88 100 LYS A CA 1
ATOM 811 C C . LYS A 1 100 ? 0.971 18.762 12.817 1.00 76.88 100 LYS A C 1
ATOM 813 O O . LYS A 1 100 ? 0.816 18.181 13.891 1.00 76.88 100 LYS A O 1
ATOM 818 N N . SER A 1 101 ? 2.174 18.968 12.292 1.00 71.50 101 SER A N 1
ATOM 819 C CA . SER A 1 101 ? 3.418 18.525 12.926 1.00 71.50 101 SER A CA 1
ATOM 820 C C . SER A 1 101 ? 3.615 19.114 14.327 1.00 71.50 101 SER A C 1
ATOM 822 O O . SER A 1 101 ? 4.178 18.446 15.191 1.00 71.50 101 SER A O 1
ATOM 824 N N . GLU A 1 102 ? 3.153 20.344 14.561 1.00 80.25 102 GLU A N 1
ATOM 825 C CA . GLU A 1 102 ? 3.251 21.028 15.855 1.00 80.25 102 GLU A CA 1
ATOM 826 C C . GLU A 1 102 ? 2.303 20.388 16.883 1.00 80.25 102 GLU A C 1
ATOM 828 O O . GLU A 1 102 ? 2.726 19.983 17.966 1.00 80.25 102 GLU A O 1
ATOM 833 N N . GLU A 1 103 ? 1.046 20.177 16.488 1.00 80.62 103 GLU A N 1
ATOM 834 C CA . GLU A 1 103 ? -0.000 19.540 17.301 1.00 80.62 103 GLU A CA 1
ATOM 835 C C . GLU A 1 103 ? 0.358 18.088 17.660 1.00 80.62 103 GLU A C 1
ATOM 837 O O . GLU A 1 103 ? 0.013 17.592 18.735 1.00 80.62 103 GLU A O 1
ATOM 842 N N . TRP A 1 104 ? 1.101 17.394 16.788 1.00 83.44 104 TRP A N 1
ATOM 843 C CA . TRP A 1 104 ? 1.598 16.050 17.075 1.00 83.44 104 TRP A CA 1
ATOM 844 C C . TRP A 1 104 ? 2.437 16.007 18.353 1.00 83.44 104 TRP A C 1
ATOM 846 O O . TRP A 1 104 ? 2.214 15.146 19.205 1.00 83.44 104 TRP A O 1
ATOM 856 N N . ALA A 1 105 ? 3.403 16.918 18.487 1.00 81.25 105 ALA A N 1
ATOM 857 C CA . ALA A 1 105 ? 4.317 16.929 19.622 1.00 81.25 105 ALA A CA 1
ATOM 858 C C . ALA A 1 105 ? 3.622 17.353 20.924 1.00 81.25 105 ALA A C 1
ATOM 860 O O . ALA A 1 105 ? 3.947 16.812 21.981 1.00 81.25 105 ALA A O 1
ATOM 861 N N . GLU A 1 106 ? 2.685 18.297 20.835 1.00 89.94 106 GLU A N 1
ATOM 862 C CA . GLU A 1 106 ? 2.029 18.905 21.994 1.00 89.94 106 GLU A CA 1
ATOM 863 C C . GLU A 1 106 ? 0.859 18.071 22.529 1.00 89.94 106 GLU A C 1
ATOM 865 O O . GLU A 1 106 ? 0.691 17.963 23.743 1.00 89.94 106 GLU A O 1
ATOM 870 N N . GLU A 1 107 ? 0.073 17.447 21.646 1.00 86.94 107 GLU A N 1
ATOM 871 C CA . GLU A 1 107 ? -1.216 16.865 22.026 1.00 86.94 107 GLU A CA 1
ATOM 872 C C . GLU A 1 107 ? -1.371 15.384 21.662 1.00 86.94 107 GLU A C 1
ATOM 874 O O . GLU A 1 107 ? -1.855 14.594 22.476 1.00 86.94 107 GLU A O 1
ATOM 879 N N . TYR A 1 108 ? -1.003 14.981 20.446 1.00 84.50 108 TYR A N 1
ATOM 880 C CA . TYR A 1 108 ? -1.409 13.667 19.927 1.00 84.50 108 TYR A CA 1
ATOM 881 C C . TYR A 1 108 ? -0.413 12.547 20.221 1.00 84.50 108 TYR A C 1
ATOM 883 O O . TYR A 1 108 ? -0.818 11.399 20.405 1.00 84.50 108 TYR A O 1
ATOM 891 N N . LYS A 1 109 ? 0.885 12.848 20.332 1.00 85.56 109 LYS A N 1
ATOM 892 C CA . LYS A 1 109 ? 1.913 11.826 20.575 1.00 85.56 109 LYS A CA 1
ATOM 893 C C . LYS A 1 109 ? 1.722 11.087 21.901 1.00 85.56 109 LYS A C 1
ATOM 895 O O . LYS A 1 109 ? 2.021 9.900 21.972 1.00 85.56 109 LYS A O 1
ATOM 900 N N . SER A 1 110 ? 1.235 11.770 22.937 1.00 91.44 110 SER A N 1
ATOM 901 C CA . SER A 1 110 ? 0.935 11.160 24.241 1.00 91.44 110 SER A CA 1
ATOM 902 C C . SER A 1 110 ? -0.324 10.286 24.218 1.00 91.44 110 SER A C 1
ATOM 904 O O . SER A 1 110 ? -0.453 9.397 25.056 1.00 91.44 110 SER A O 1
ATOM 906 N N . LYS A 1 111 ? -1.231 10.519 23.258 1.00 89.06 111 LYS A N 1
ATOM 907 C CA . LYS A 1 111 ? -2.457 9.736 23.039 1.00 89.06 111 LYS A CA 1
ATOM 908 C C . LYS A 1 111 ? -2.218 8.517 22.143 1.00 89.06 111 LYS A C 1
ATOM 910 O O . LYS A 1 111 ? -2.926 7.525 22.271 1.00 89.06 111 LYS A O 1
ATOM 915 N N . ALA A 1 112 ? -1.239 8.588 21.241 1.00 86.94 112 ALA A N 1
ATOM 916 C CA . ALA A 1 112 ? -0.935 7.527 20.288 1.00 86.94 112 ALA A CA 1
ATOM 917 C C . ALA A 1 112 ? -0.455 6.247 21.006 1.00 86.94 112 ALA A C 1
ATOM 919 O O . ALA A 1 112 ? 0.624 6.268 21.608 1.00 86.94 112 ALA A O 1
ATOM 920 N N . PRO A 1 113 ? -1.168 5.108 20.895 1.00 89.25 113 PRO A N 1
ATOM 921 C CA . PRO A 1 113 ? -0.845 3.902 21.666 1.00 89.25 113 PRO A CA 1
ATOM 922 C C . PRO A 1 113 ? 0.569 3.352 21.427 1.00 89.25 113 PRO A C 1
ATOM 924 O O . PRO A 1 113 ? 1.209 2.842 22.343 1.00 89.25 113 PRO A O 1
ATOM 927 N N . SER A 1 114 ? 1.080 3.484 20.200 1.00 86.19 114 SER A N 1
ATOM 928 C CA . SER A 1 114 ? 2.438 3.073 19.814 1.00 86.19 114 SER A CA 1
ATOM 929 C C . SER A 1 114 ? 3.445 4.231 19.777 1.00 86.19 114 SER A C 1
ATOM 931 O O . SER A 1 114 ? 4.589 4.049 19.353 1.00 86.19 114 SER A O 1
ATOM 933 N N . GLY A 1 115 ? 3.027 5.445 20.153 1.00 87.38 115 GLY A N 1
ATOM 934 C CA . GLY A 1 115 ? 3.804 6.668 19.951 1.00 87.38 115 GLY A CA 1
ATOM 935 C C . GLY A 1 115 ? 3.987 7.053 18.476 1.00 87.38 115 GLY A C 1
ATOM 936 O O . GLY A 1 115 ? 4.875 7.851 18.165 1.00 87.38 115 GLY A O 1
ATOM 937 N N . LYS A 1 116 ? 3.186 6.475 17.567 1.00 81.69 116 LYS A N 1
ATOM 938 C CA . LYS A 1 116 ? 3.188 6.732 16.120 1.00 81.69 116 LYS A CA 1
ATOM 939 C C . LYS A 1 116 ? 1.761 6.897 15.598 1.00 81.69 116 LYS A C 1
ATOM 941 O O . LYS A 1 116 ? 0.823 6.340 16.157 1.00 81.69 116 LYS A O 1
ATOM 946 N N . ALA A 1 117 ? 1.634 7.619 14.492 1.00 77.00 117 ALA A N 1
ATOM 947 C CA . ALA A 1 117 ? 0.430 7.662 13.671 1.00 77.00 117 ALA A CA 1
ATOM 948 C C . ALA A 1 117 ? 0.643 6.850 12.372 1.00 77.00 117 ALA A C 1
ATOM 950 O O . ALA A 1 117 ? 1.793 6.743 11.929 1.00 77.00 117 ALA A O 1
ATOM 951 N N . PRO A 1 118 ? -0.425 6.320 11.741 1.00 81.12 118 PRO A N 1
ATOM 952 C CA . PRO A 1 118 ? -1.824 6.403 12.175 1.00 81.12 118 PRO A CA 1
ATOM 953 C C . PRO A 1 118 ? -2.218 5.376 13.252 1.00 81.12 118 PRO A C 1
ATOM 955 O O . PRO A 1 118 ? -1.544 4.357 13.435 1.00 81.12 118 PRO A O 1
ATOM 958 N N . TRP A 1 119 ? -3.333 5.648 13.939 1.00 83.06 119 TRP A N 1
ATOM 959 C CA . TRP A 1 119 ? -4.062 4.663 14.749 1.00 83.06 119 TRP A CA 1
ATOM 960 C C . TRP A 1 119 ? -5.582 4.835 14.609 1.00 83.06 119 TRP A C 1
ATOM 962 O O . TRP A 1 119 ? -6.073 5.934 14.344 1.00 83.06 119 TRP A O 1
ATOM 972 N N . LEU A 1 120 ? -6.309 3.735 14.789 1.00 82.06 120 LEU A N 1
ATOM 973 C CA . LEU A 1 120 ? -7.766 3.663 14.840 1.00 82.06 120 LEU A CA 1
ATOM 974 C C . LEU A 1 120 ? -8.186 3.359 16.277 1.00 82.06 120 LEU A C 1
ATOM 976 O O . LEU A 1 120 ? -7.689 2.405 16.873 1.00 82.06 120 LEU A O 1
ATOM 980 N N . GLN A 1 121 ? -9.085 4.167 16.822 1.00 86.81 121 GLN A N 1
ATOM 981 C CA . GLN A 1 121 ? -9.660 4.012 18.151 1.00 86.81 121 GLN A CA 1
ATOM 982 C C . GLN A 1 121 ? -11.118 3.566 18.018 1.00 86.81 121 GLN A C 1
ATOM 984 O O . GLN A 1 121 ? -11.913 4.236 17.356 1.00 86.81 121 GLN A O 1
ATOM 989 N N . PHE A 1 122 ? -11.463 2.455 18.667 1.00 85.56 122 PHE A N 1
ATOM 990 C CA . PHE A 1 122 ? -12.834 1.954 18.745 1.00 85.56 122 PHE A CA 1
ATOM 991 C C . PHE A 1 122 ? -13.568 2.521 19.965 1.00 85.56 122 PHE A C 1
ATOM 993 O O . PHE A 1 122 ? -12.939 2.911 20.957 1.00 85.56 122 PHE A O 1
ATOM 1000 N N . ASP A 1 123 ? -14.903 2.498 19.903 1.00 83.75 123 ASP A N 1
ATOM 1001 C CA . ASP A 1 123 ? -15.813 2.963 20.962 1.00 83.75 123 ASP A CA 1
ATOM 1002 C C . ASP A 1 123 ? -15.610 2.236 22.301 1.00 83.75 123 ASP A C 1
ATOM 1004 O O . ASP A 1 123 ? -15.811 2.810 23.371 1.00 83.75 123 ASP A O 1
ATOM 1008 N N . ASP A 1 124 ? -15.183 0.972 22.259 1.00 85.88 124 ASP A N 1
ATOM 1009 C CA . ASP A 1 124 ? -14.919 0.163 23.452 1.00 85.88 124 ASP A CA 1
ATOM 1010 C C . ASP A 1 124 ? -13.551 0.448 24.103 1.00 85.88 124 ASP A C 1
ATOM 1012 O O . ASP A 1 124 ? -13.181 -0.193 25.090 1.00 85.88 124 ASP A O 1
ATOM 1016 N N . GLY A 1 125 ? -12.796 1.411 23.567 1.00 86.44 125 GLY A N 1
ATOM 1017 C CA . GLY A 1 125 ? -11.468 1.776 24.047 1.00 86.44 125 GLY A CA 1
ATOM 1018 C C . GLY A 1 125 ? -10.331 0.932 23.462 1.00 86.44 125 GLY A C 1
ATOM 1019 O O . GLY A 1 125 ? -9.165 1.289 23.653 1.00 86.44 125 GLY A O 1
ATOM 1020 N N . SER A 1 126 ? -10.617 -0.141 22.719 1.00 90.62 126 SER A N 1
ATOM 1021 C CA . SER A 1 126 ? -9.586 -0.884 21.988 1.00 90.62 126 SER A CA 1
ATOM 1022 C C . SER A 1 126 ? -9.077 -0.096 20.772 1.00 90.62 126 SER A C 1
ATOM 1024 O O . SER A 1 126 ? -9.702 0.869 20.332 1.00 90.62 126 SER A O 1
ATOM 1026 N N . TYR A 1 127 ? -7.913 -0.467 20.232 1.00 88.44 127 TYR A N 1
ATOM 1027 C CA . TYR A 1 127 ? -7.287 0.269 19.131 1.00 88.44 127 TYR A CA 1
ATOM 1028 C C . TYR A 1 127 ? -6.560 -0.642 18.135 1.00 88.44 127 TYR A C 1
ATOM 1030 O O . TYR A 1 127 ? -6.094 -1.727 18.487 1.00 88.44 127 TYR A O 1
ATOM 1038 N N . LEU A 1 128 ? -6.399 -0.153 16.901 1.00 84.88 128 LEU A N 1
ATOM 1039 C CA . LEU A 1 128 ? -5.453 -0.674 15.912 1.00 84.88 128 LEU A CA 1
ATOM 1040 C C . LEU A 1 128 ? -4.375 0.367 15.622 1.00 84.88 128 LEU A C 1
ATOM 1042 O O . LEU A 1 128 ? -4.660 1.538 15.395 1.00 84.88 128 LEU A O 1
ATOM 1046 N N . THR A 1 129 ? -3.127 -0.077 15.577 1.00 83.50 129 THR A N 1
ATOM 1047 C CA . THR A 1 129 ? -1.986 0.701 15.080 1.00 83.50 129 THR A CA 1
ATOM 1048 C C . THR A 1 129 ? -1.473 0.074 13.789 1.00 83.50 129 THR A C 1
ATOM 1050 O O . THR A 1 129 ? -1.815 -1.068 13.498 1.00 83.50 129 THR A O 1
ATOM 1053 N N . GLU A 1 130 ? -0.580 0.776 13.087 1.00 80.94 130 GLU A N 1
ATOM 1054 C CA . GLU A 1 130 ? -0.007 0.388 11.786 1.00 80.94 130 GLU A CA 1
ATOM 1055 C C . GLU A 1 130 ? -0.980 0.599 10.618 1.00 80.94 130 GLU A C 1
ATOM 1057 O O . GLU A 1 130 ? -2.065 0.020 10.562 1.00 80.94 130 GLU A O 1
ATOM 1062 N N . SER A 1 131 ? -0.556 1.393 9.631 1.00 79.62 131 SER A N 1
ATOM 1063 C CA . SER A 1 131 ? -1.382 1.754 8.468 1.00 79.62 131 SER A CA 1
ATOM 1064 C C . SER A 1 131 ? -1.887 0.530 7.703 1.00 79.62 131 SER A C 1
ATOM 1066 O O . SER A 1 131 ? -3.052 0.475 7.331 1.00 79.62 131 SER A O 1
ATOM 1068 N N . ARG A 1 132 ? -1.055 -0.508 7.539 1.00 82.00 132 ARG A N 1
ATOM 1069 C CA . ARG A 1 132 ? -1.454 -1.759 6.870 1.00 82.00 132 ARG A CA 1
ATOM 1070 C C . ARG A 1 132 ? -2.578 -2.491 7.606 1.00 82.00 132 ARG A C 1
ATOM 1072 O O . ARG A 1 132 ? -3.475 -3.026 6.963 1.00 82.00 132 ARG A O 1
ATOM 1079 N N . ALA A 1 133 ? -2.527 -2.541 8.937 1.00 83.81 133 ALA A N 1
ATOM 1080 C CA . ALA A 1 133 ? -3.545 -3.229 9.728 1.00 83.81 133 ALA A CA 1
ATOM 1081 C C . ALA A 1 133 ? -4.880 -2.473 9.677 1.00 83.81 133 ALA A C 1
ATOM 1083 O O . ALA A 1 133 ? -5.929 -3.087 9.494 1.00 83.81 133 ALA A O 1
ATOM 1084 N N . ILE A 1 134 ? -4.825 -1.142 9.761 1.00 81.88 134 ILE A N 1
ATOM 1085 C CA . ILE A 1 134 ? -5.993 -0.261 9.623 1.00 81.88 134 ILE A CA 1
ATOM 1086 C C . ILE A 1 134 ? -6.586 -0.372 8.211 1.00 81.88 134 ILE A C 1
ATOM 1088 O O . ILE A 1 134 ? -7.797 -0.514 8.060 1.00 81.88 134 ILE A O 1
ATOM 1092 N N . LEU A 1 135 ? -5.737 -0.399 7.180 1.00 78.44 135 LEU A N 1
ATOM 1093 C CA . LEU A 1 135 ? -6.137 -0.601 5.788 1.00 78.44 135 LEU A CA 1
ATOM 1094 C C . LEU A 1 135 ? -6.866 -1.935 5.588 1.00 78.44 135 LEU A C 1
ATOM 1096 O O . LEU A 1 135 ? -7.929 -1.970 4.973 1.00 78.44 135 LEU A O 1
ATOM 1100 N N . LEU A 1 136 ? -6.309 -3.028 6.114 1.00 83.19 136 LEU A N 1
ATOM 1101 C CA . LEU A 1 136 ? -6.932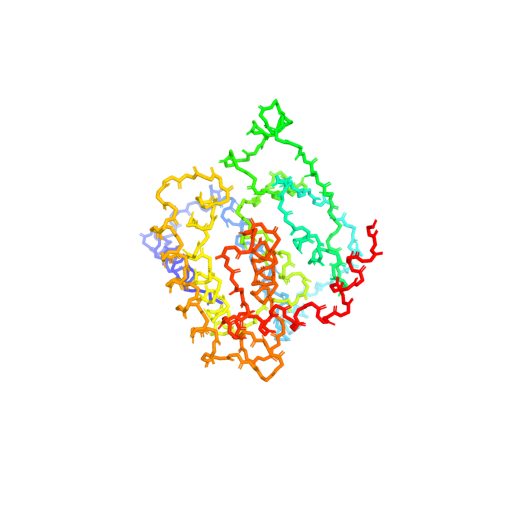 -4.352 6.064 1.00 83.19 136 LEU A CA 1
ATOM 1102 C C . LEU A 1 136 ? -8.271 -4.377 6.806 1.00 83.19 136 LEU A C 1
ATOM 1104 O O . LEU A 1 136 ? -9.233 -4.964 6.307 1.00 83.19 136 LEU A O 1
ATOM 1108 N N . TYR A 1 137 ? -8.350 -3.724 7.969 1.00 83.38 137 TYR A N 1
ATOM 1109 C CA . TYR A 1 137 ? -9.598 -3.585 8.710 1.00 83.38 137 TYR A CA 1
ATOM 1110 C C . TYR A 1 137 ? -10.658 -2.872 7.868 1.00 83.38 137 TYR A C 1
ATOM 1112 O O . TYR A 1 137 ? -11.725 -3.444 7.649 1.00 83.38 137 TYR A O 1
ATOM 1120 N N . ALA A 1 138 ? -10.346 -1.698 7.315 1.00 77.00 138 ALA A N 1
ATOM 1121 C CA . ALA A 1 138 ? -11.261 -0.951 6.453 1.00 77.00 138 ALA A CA 1
ATOM 1122 C C . ALA A 1 138 ? -11.679 -1.775 5.222 1.00 77.00 138 ALA A C 1
ATOM 1124 O O . ALA A 1 138 ? -12.864 -1.940 4.939 1.00 77.00 138 ALA A O 1
ATOM 1125 N N . ALA A 1 139 ? -10.719 -2.395 4.534 1.00 79.62 139 ALA A N 1
ATOM 1126 C CA . ALA A 1 139 ? -10.987 -3.209 3.354 1.00 79.62 139 ALA A CA 1
ATOM 1127 C C . ALA A 1 139 ? -11.874 -4.431 3.639 1.00 79.62 139 ALA A C 1
ATOM 1129 O O . ALA A 1 139 ? -12.649 -4.841 2.771 1.00 79.62 139 ALA A O 1
ATOM 1130 N N . SER A 1 140 ? -11.786 -5.009 4.844 1.00 82.44 140 SER A N 1
ATOM 1131 C CA . SER A 1 140 ? -12.611 -6.157 5.246 1.00 82.44 140 SER A CA 1
ATOM 1132 C C . SER A 1 140 ? -14.106 -5.830 5.288 1.00 82.44 140 SER A C 1
ATOM 1134 O O . SER A 1 140 ? -14.938 -6.731 5.190 1.00 82.44 140 SER A O 1
ATOM 1136 N N . LYS A 1 141 ? -14.443 -4.544 5.401 1.00 77.81 141 LYS A N 1
ATOM 1137 C CA . LYS A 1 141 ? -15.809 -4.020 5.505 1.00 77.81 141 LYS A CA 1
ATOM 1138 C C . LYS A 1 141 ? -16.388 -3.659 4.142 1.00 77.81 141 LYS A C 1
ATOM 1140 O O . LYS A 1 141 ? -17.595 -3.715 3.955 1.00 77.81 141 LYS A O 1
ATOM 1145 N N . SER A 1 142 ? -15.518 -3.405 3.169 1.00 70.75 142 SER A N 1
ATOM 1146 C CA . SER A 1 142 ? -15.891 -3.032 1.799 1.00 70.75 142 SER A CA 1
ATOM 1147 C C . SER A 1 142 ? -15.724 -4.181 0.796 1.00 70.75 142 SER A C 1
ATOM 1149 O O . SER A 1 142 ? -15.787 -3.967 -0.412 1.00 70.75 142 SER A O 1
ATOM 1151 N N . GLY A 1 143 ? -15.485 -5.408 1.277 1.00 81.00 143 GLY A N 1
ATOM 1152 C CA . GLY A 1 143 ? -15.329 -6.596 0.429 1.00 81.00 143 GLY A CA 1
ATOM 1153 C C . GLY A 1 143 ? -14.060 -6.599 -0.432 1.00 81.00 143 GLY A C 1
ATOM 1154 O O . GLY A 1 143 ? -14.018 -7.290 -1.444 1.00 81.00 143 GLY A O 1
ATOM 1155 N N . LEU A 1 144 ? -13.034 -5.833 -0.046 1.00 84.94 144 LEU A N 1
ATOM 1156 C CA . LEU A 1 144 ? -11.778 -5.675 -0.796 1.00 84.94 144 LEU A CA 1
ATOM 1157 C C . LEU A 1 144 ? -10.641 -6.562 -0.274 1.00 84.94 144 LEU A C 1
ATOM 1159 O O . LEU A 1 144 ? -9.497 -6.438 -0.712 1.00 84.94 144 LEU A O 1
ATOM 1163 N N . VAL A 1 145 ? -10.949 -7.449 0.671 1.00 90.75 145 VAL A N 1
ATOM 1164 C CA . VAL A 1 145 ? -10.040 -8.493 1.149 1.00 90.75 145 VAL A CA 1
ATOM 1165 C C . VAL A 1 145 ? -10.403 -9.800 0.443 1.00 90.75 145 VAL A C 1
ATOM 1167 O O . VAL A 1 145 ? -11.551 -10.239 0.566 1.00 90.75 145 VAL A O 1
ATOM 1170 N N . PRO A 1 146 ? -9.460 -10.445 -0.271 1.00 92.00 146 PRO A N 1
ATOM 1171 C CA . PRO A 1 146 ? -9.709 -11.748 -0.871 1.00 92.00 146 PRO A CA 1
ATOM 1172 C C . PRO A 1 146 ? -10.147 -12.787 0.164 1.00 92.00 146 PRO A C 1
ATOM 1174 O O . PRO A 1 146 ? -9.640 -12.829 1.285 1.00 92.00 146 PRO A O 1
ATOM 1177 N N . THR A 1 147 ? -11.084 -13.650 -0.223 1.00 91.88 147 THR A N 1
ATOM 1178 C CA . THR A 1 147 ? -11.568 -14.746 0.632 1.00 91.88 147 THR A CA 1
ATOM 1179 C C . THR A 1 147 ? -10.727 -16.012 0.496 1.00 91.88 147 THR A C 1
ATOM 1181 O O . THR A 1 147 ? -10.648 -16.795 1.444 1.00 91.88 147 THR A O 1
ATOM 1184 N N . ASP A 1 148 ? -10.079 -16.208 -0.654 1.00 94.62 148 ASP A N 1
ATOM 1185 C CA . ASP A 1 148 ? -9.102 -17.271 -0.857 1.00 94.62 148 ASP A CA 1
ATOM 1186 C C . ASP A 1 148 ? -7.751 -16.892 -0.232 1.00 94.62 148 ASP A C 1
ATOM 1188 O O . ASP A 1 148 ? -7.230 -15.791 -0.424 1.00 94.62 148 ASP A O 1
ATOM 1192 N N . PHE A 1 149 ? -7.161 -17.827 0.515 1.00 95.31 149 PHE A N 1
ATOM 1193 C CA . PHE A 1 149 ? -5.898 -17.588 1.213 1.00 95.31 149 PHE A CA 1
ATOM 1194 C C . PHE A 1 149 ? -4.709 -17.408 0.269 1.00 95.31 149 PHE A C 1
ATOM 1196 O O . PHE A 1 149 ? -3.761 -16.710 0.625 1.00 95.31 149 PHE A O 1
ATOM 1203 N N . THR A 1 150 ? -4.732 -18.030 -0.910 1.00 94.75 150 THR A N 1
ATOM 1204 C CA . THR A 1 150 ? -3.664 -17.862 -1.900 1.00 94.75 150 THR A CA 1
ATOM 1205 C C . THR A 1 150 ? -3.715 -16.457 -2.473 1.00 94.75 150 THR A C 1
ATOM 1207 O O . THR A 1 150 ? -2.677 -15.807 -2.560 1.00 94.75 150 THR A O 1
ATOM 1210 N N . ASP A 1 151 ? -4.907 -15.967 -2.812 1.00 94.81 151 ASP A N 1
ATOM 1211 C CA . ASP A 1 151 ? -5.095 -14.599 -3.299 1.00 94.81 151 ASP A CA 1
ATOM 1212 C C . ASP A 1 151 ? -4.698 -13.571 -2.232 1.00 94.81 151 ASP A C 1
ATOM 1214 O O . ASP A 1 151 ? -3.942 -12.642 -2.513 1.00 94.81 151 ASP A O 1
ATOM 1218 N N . LEU A 1 152 ? -5.098 -13.786 -0.974 1.00 95.44 152 LEU A N 1
ATOM 1219 C CA . LEU A 1 152 ? -4.662 -12.938 0.137 1.00 95.44 152 LEU A CA 1
ATOM 1220 C C . LEU A 1 152 ? -3.134 -12.953 0.295 1.00 95.44 152 LEU A C 1
ATOM 1222 O O . LEU A 1 152 ? -2.522 -11.905 0.475 1.00 95.44 152 LEU A O 1
ATOM 1226 N N . ALA A 1 153 ? -2.491 -14.119 0.184 1.00 96.56 153 ALA A N 1
ATOM 1227 C CA . ALA A 1 153 ? -1.034 -14.221 0.247 1.00 96.56 153 ALA A CA 1
ATOM 1228 C C . ALA A 1 153 ? -0.339 -13.487 -0.915 1.00 96.56 153 ALA A C 1
ATOM 1230 O O . ALA A 1 153 ? 0.744 -12.932 -0.723 1.00 96.56 153 ALA A O 1
ATOM 1231 N N . VAL A 1 154 ? -0.957 -13.440 -2.101 1.00 96.56 154 VAL A N 1
ATOM 1232 C CA . VAL A 1 154 ? -0.478 -12.629 -3.233 1.00 96.56 154 VAL A CA 1
ATOM 1233 C C . VAL A 1 154 ? -0.559 -11.144 -2.904 1.00 96.56 154 VAL A C 1
ATOM 1235 O O . VAL A 1 154 ? 0.429 -10.436 -3.096 1.00 96.56 154 VAL A O 1
ATOM 1238 N N . CYS A 1 155 ? -1.682 -10.675 -2.353 1.00 95.69 155 CYS A N 1
ATOM 1239 C CA . CYS A 1 155 ? -1.813 -9.291 -1.898 1.00 95.69 155 CYS A CA 1
ATOM 1240 C C . CYS A 1 155 ? -0.764 -8.953 -0.828 1.00 95.69 155 CYS A C 1
ATOM 1242 O O . CYS A 1 155 ? -0.104 -7.915 -0.895 1.00 95.69 155 CYS A O 1
ATOM 1244 N N . GLU A 1 156 ? -0.538 -9.858 0.125 1.00 96.31 156 GLU A N 1
ATOM 1245 C CA . GLU A 1 156 ? 0.424 -9.645 1.203 1.00 96.31 156 GLU A CA 1
ATOM 1246 C C . GLU A 1 156 ? 1.882 -9.626 0.714 1.00 96.31 156 GLU A C 1
ATOM 1248 O O . GLU A 1 156 ? 2.698 -8.841 1.219 1.00 96.31 156 GLU A O 1
ATOM 1253 N N . GLN A 1 157 ? 2.206 -10.453 -0.286 1.00 97.38 157 GLN A N 1
ATOM 1254 C CA . GLN A 1 157 ? 3.487 -10.432 -0.989 1.00 97.38 157 GLN A CA 1
ATOM 1255 C C . GLN A 1 157 ? 3.666 -9.103 -1.724 1.00 97.38 157 GLN A C 1
ATOM 1257 O O . GLN A 1 157 ? 4.674 -8.430 -1.524 1.00 97.38 157 GLN A O 1
ATOM 1262 N N . ALA A 1 158 ? 2.690 -8.720 -2.546 1.00 96.69 158 ALA A N 1
ATOM 1263 C CA . ALA A 1 158 ? 2.732 -7.495 -3.329 1.00 96.69 158 ALA A CA 1
ATOM 1264 C C . ALA A 1 158 ? 2.939 -6.260 -2.443 1.00 96.69 158 ALA A C 1
ATOM 1266 O O . ALA A 1 158 ? 3.851 -5.477 -2.701 1.00 96.69 158 ALA A O 1
ATOM 1267 N N . TYR A 1 159 ? 2.173 -6.133 -1.353 1.00 92.62 159 TYR A N 1
ATOM 1268 C CA . TYR A 1 159 ? 2.340 -5.039 -0.397 1.00 92.62 159 TYR A CA 1
ATOM 1269 C C . TYR A 1 159 ? 3.769 -5.005 0.155 1.00 92.62 159 TYR A C 1
ATOM 1271 O O . TYR A 1 159 ? 4.429 -3.971 0.119 1.00 92.62 159 TYR A O 1
ATOM 1279 N N . SER A 1 160 ? 4.273 -6.140 0.644 1.00 92.38 160 SER A N 1
ATOM 1280 C CA . SER A 1 160 ? 5.593 -6.190 1.282 1.00 92.38 160 SER A CA 1
ATOM 1281 C C . SER A 1 160 ? 6.704 -5.789 0.306 1.00 92.38 160 SER A C 1
ATOM 1283 O O . SER A 1 160 ? 7.498 -4.908 0.612 1.00 92.38 160 SER A O 1
ATOM 1285 N N . VAL A 1 161 ? 6.706 -6.357 -0.904 1.00 96.38 161 VAL A N 1
ATOM 1286 C CA . VAL A 1 161 ? 7.764 -6.096 -1.893 1.00 96.38 161 VAL A CA 1
ATOM 1287 C C . VAL A 1 161 ? 7.711 -4.655 -2.424 1.00 96.38 161 VAL A C 1
ATOM 1289 O O . VAL A 1 161 ? 8.756 -4.060 -2.673 1.00 96.38 161 VAL A O 1
ATOM 1292 N N . VAL A 1 162 ? 6.523 -4.059 -2.575 1.00 92.94 162 VAL A N 1
ATOM 1293 C CA . VAL A 1 162 ? 6.384 -2.649 -2.993 1.00 92.94 162 VAL A CA 1
ATOM 1294 C C . VAL A 1 162 ? 6.908 -1.700 -1.916 1.00 92.94 162 VAL A C 1
ATOM 1296 O O . VAL A 1 162 ? 7.680 -0.784 -2.206 1.00 92.94 162 VAL A O 1
ATOM 1299 N N . PHE A 1 163 ? 6.515 -1.924 -0.661 1.00 89.69 163 PHE A N 1
ATOM 1300 C CA . PHE A 1 163 ? 6.872 -1.035 0.444 1.00 89.69 163 PHE A CA 1
ATOM 1301 C C . PHE A 1 163 ? 8.326 -1.196 0.921 1.00 89.69 163 PHE A C 1
ATOM 1303 O O . PHE A 1 163 ? 8.813 -0.325 1.642 1.00 89.69 163 PHE A O 1
ATOM 1310 N N . ASP A 1 164 ? 9.069 -2.203 0.450 1.00 93.31 164 ASP A N 1
ATOM 1311 C CA . ASP A 1 164 ? 10.520 -2.320 0.675 1.00 93.31 164 ASP A CA 1
ATOM 1312 C C . ASP A 1 164 ? 11.313 -1.112 0.136 1.00 93.31 164 ASP A C 1
ATOM 1314 O O . ASP A 1 164 ? 12.400 -0.806 0.630 1.00 93.31 164 ASP A O 1
ATOM 1318 N N . ALA A 1 165 ? 10.782 -0.384 -0.853 1.00 92.44 165 ALA A N 1
ATOM 1319 C CA . ALA A 1 165 ? 11.394 0.852 -1.346 1.00 92.44 165 ALA A CA 1
ATOM 1320 C C . ALA A 1 165 ? 11.195 2.051 -0.391 1.00 92.44 165 ALA A C 1
ATOM 1322 O O . ALA A 1 165 ? 11.935 3.037 -0.463 1.00 92.44 165 ALA A O 1
ATOM 1323 N N . TYR A 1 166 ? 10.209 1.990 0.511 1.00 85.50 166 TYR A N 1
ATOM 1324 C CA . TYR A 1 166 ? 9.739 3.128 1.308 1.00 85.50 166 TYR A CA 1
ATOM 1325 C C . TYR A 1 166 ? 10.814 3.786 2.194 1.00 85.50 166 TYR A C 1
ATOM 1327 O O . TYR A 1 166 ? 10.870 5.018 2.217 1.00 85.50 166 TYR A O 1
ATOM 1335 N N . PRO A 1 167 ? 11.713 3.048 2.882 1.00 86.62 167 PRO A N 1
ATOM 1336 C CA . PRO A 1 167 ? 12.756 3.670 3.701 1.00 86.62 167 PRO A CA 1
ATOM 1337 C C . PRO A 1 167 ? 13.697 4.577 2.892 1.00 86.62 167 PRO A C 1
ATOM 1339 O O . PRO A 1 167 ? 14.027 5.679 3.330 1.00 86.62 167 PRO A O 1
ATOM 1342 N N . TYR A 1 168 ? 14.081 4.146 1.688 1.00 91.44 168 TYR A N 1
ATOM 1343 C CA . TYR A 1 168 ? 14.977 4.897 0.804 1.00 91.44 168 TYR A CA 1
ATOM 1344 C C . TYR A 1 168 ? 14.288 6.131 0.219 1.00 91.44 168 TYR A C 1
ATOM 1346 O O . TYR A 1 168 ? 14.864 7.218 0.189 1.00 91.44 168 TYR A O 1
ATOM 1354 N N . LEU A 1 169 ? 13.020 5.985 -0.174 1.00 85.00 169 LEU A N 1
ATOM 1355 C CA . LEU A 1 169 ? 12.174 7.093 -0.622 1.00 85.00 169 LEU A CA 1
ATOM 1356 C C . LEU A 1 169 ? 11.996 8.146 0.478 1.00 85.00 169 LEU A C 1
ATOM 1358 O O . LEU A 1 169 ? 12.110 9.343 0.216 1.00 85.00 169 LEU A O 1
ATOM 1362 N N . GLY A 1 170 ? 11.783 7.704 1.720 1.00 81.12 170 GLY A N 1
ATOM 1363 C CA . GLY A 1 170 ? 11.722 8.580 2.886 1.00 81.12 170 GLY A CA 1
ATOM 1364 C C . GLY A 1 170 ? 13.035 9.327 3.114 1.00 81.12 170 GLY A C 1
ATOM 1365 O O . GLY A 1 170 ? 13.027 10.539 3.323 1.00 81.12 170 GLY A O 1
ATOM 1366 N N . ASN A 1 171 ? 14.175 8.640 3.018 1.00 86.75 171 ASN A N 1
ATOM 1367 C CA . ASN A 1 171 ? 15.484 9.280 3.130 1.00 86.75 171 ASN A CA 1
ATOM 1368 C C . ASN A 1 171 ? 15.697 10.366 2.067 1.00 86.75 171 ASN A C 1
ATOM 1370 O O . ASN A 1 171 ? 16.147 11.458 2.408 1.00 86.75 171 ASN A O 1
ATOM 1374 N N . ILE A 1 172 ? 15.308 10.113 0.813 1.00 85.62 172 ILE A N 1
ATOM 1375 C CA . ILE A 1 172 ? 15.366 11.113 -0.264 1.00 85.62 172 ILE A CA 1
ATOM 1376 C C . ILE A 1 172 ? 14.473 12.314 0.069 1.00 85.62 172 ILE A C 1
ATOM 1378 O O . ILE A 1 172 ? 14.937 13.450 0.013 1.00 85.62 172 ILE A O 1
ATOM 1382 N N . ALA A 1 173 ? 13.218 12.075 0.462 1.00 79.50 173 ALA A N 1
ATOM 1383 C CA . ALA A 1 173 ? 12.253 13.137 0.752 1.00 79.50 173 ALA A CA 1
ATOM 1384 C C . ALA A 1 173 ? 12.680 14.037 1.927 1.00 79.50 173 ALA A C 1
ATOM 1386 O O . ALA A 1 173 ? 12.409 15.236 1.921 1.00 79.50 173 ALA A O 1
ATOM 1387 N N . PHE A 1 174 ? 13.367 13.473 2.925 1.00 80.31 174 PHE A N 1
ATOM 1388 C CA . PHE A 1 174 ? 13.839 14.200 4.107 1.00 80.31 174 PHE A CA 1
ATOM 1389 C C . PHE A 1 174 ? 15.325 14.587 4.050 1.00 80.31 174 PHE A C 1
ATOM 1391 O O . PHE A 1 174 ? 15.868 15.004 5.074 1.00 80.31 174 PHE A O 1
ATOM 1398 N N . ASN A 1 175 ? 15.982 14.461 2.889 1.00 85.62 175 ASN A N 1
ATOM 1399 C CA . ASN A 1 175 ? 17.409 14.750 2.691 1.00 85.62 175 ASN A CA 1
ATOM 1400 C C . ASN A 1 175 ? 18.324 14.065 3.731 1.00 85.62 175 ASN A C 1
ATOM 1402 O O . ASN A 1 175 ? 19.174 14.704 4.352 1.00 85.62 175 ASN A O 1
ATOM 1406 N N . ARG A 1 176 ? 18.129 12.758 3.952 1.00 86.31 176 ARG A N 1
ATOM 1407 C CA . ARG A 1 176 ? 18.897 11.937 4.904 1.00 86.31 176 ARG A CA 1
ATOM 1408 C C . ARG A 1 176 ? 19.821 10.962 4.174 1.00 86.31 176 ARG A C 1
ATOM 1410 O O . ARG A 1 176 ? 19.384 10.261 3.268 1.00 86.31 176 ARG A O 1
ATOM 1417 N N . GLY A 1 177 ? 21.062 10.838 4.645 1.00 92.69 177 GLY A N 1
ATOM 1418 C CA . GLY A 1 177 ? 22.042 9.893 4.093 1.00 92.69 177 GLY A CA 1
ATOM 1419 C C . GLY A 1 177 ? 22.516 10.254 2.680 1.00 92.69 177 GLY A C 1
ATOM 1420 O O . GLY A 1 177 ? 22.335 11.383 2.226 1.00 92.69 177 GLY A O 1
ATOM 1421 N N . ASP A 1 178 ? 23.138 9.292 1.995 1.00 96.12 178 ASP A N 1
ATOM 1422 C CA . ASP A 1 178 ? 23.627 9.480 0.628 1.00 96.12 178 ASP A CA 1
ATOM 1423 C C . ASP A 1 178 ? 22.476 9.390 -0.387 1.00 96.12 178 ASP A C 1
ATOM 1425 O O . ASP A 1 178 ? 21.753 8.392 -0.466 1.00 96.12 178 ASP A O 1
ATOM 1429 N N . LYS A 1 179 ? 22.259 10.463 -1.150 1.00 92.62 179 LYS A N 1
ATOM 1430 C CA . LYS A 1 179 ? 21.128 10.553 -2.082 1.00 92.62 179 LYS A CA 1
ATOM 1431 C C . LYS A 1 179 ? 21.257 9.575 -3.251 1.00 92.62 179 LYS A C 1
ATOM 1433 O O . LYS A 1 179 ? 20.243 9.026 -3.678 1.00 92.62 179 LYS A O 1
ATOM 1438 N N . GLU A 1 180 ? 22.462 9.370 -3.772 1.00 95.25 180 GLU A N 1
ATOM 1439 C CA . GLU A 1 180 ? 22.703 8.493 -4.920 1.00 95.25 180 GLU A CA 1
ATOM 1440 C C . GLU A 1 180 ? 22.505 7.027 -4.526 1.00 95.25 180 GLU A C 1
ATOM 1442 O O . GLU A 1 180 ? 21.798 6.285 -5.212 1.00 95.25 180 GLU A O 1
ATOM 1447 N N . GLU A 1 181 ? 23.024 6.633 -3.364 1.00 97.00 181 GLU A N 1
ATOM 1448 C CA . GLU A 1 181 ? 22.822 5.304 -2.796 1.00 97.00 181 GLU A CA 1
ATOM 1449 C C . GLU A 1 181 ? 21.341 5.033 -2.503 1.00 97.00 181 GLU A C 1
ATOM 1451 O O . GLU A 1 181 ? 20.824 3.969 -2.857 1.00 97.00 181 GLU A O 1
ATOM 1456 N N . ASN A 1 182 ? 20.620 5.986 -1.900 1.00 94.38 182 ASN A N 1
ATOM 1457 C CA . ASN A 1 182 ? 19.184 5.829 -1.662 1.00 94.38 182 ASN A CA 1
ATOM 1458 C C . ASN A 1 182 ? 18.395 5.719 -2.977 1.00 94.38 182 ASN A C 1
ATOM 1460 O O . ASN A 1 182 ? 17.497 4.885 -3.068 1.00 94.38 182 ASN A O 1
ATOM 1464 N N . LEU A 1 183 ? 18.728 6.510 -4.006 1.00 95.31 183 LEU A N 1
ATOM 1465 C CA . LEU A 1 183 ? 18.078 6.419 -5.320 1.00 95.31 183 LEU A CA 1
ATOM 1466 C C . LEU A 1 183 ? 18.330 5.067 -5.982 1.00 95.31 183 LEU A C 1
ATOM 1468 O O . LEU A 1 183 ? 17.395 4.451 -6.493 1.00 95.31 183 LEU A O 1
ATOM 1472 N N . LYS A 1 184 ? 19.574 4.581 -5.944 1.00 97.06 184 LYS A N 1
ATOM 1473 C CA . LYS A 1 184 ? 19.928 3.256 -6.451 1.00 97.06 184 LYS A CA 1
ATOM 1474 C C . LYS A 1 184 ? 19.107 2.168 -5.756 1.00 97.06 184 LYS A C 1
ATOM 1476 O O . LYS A 1 184 ? 18.436 1.394 -6.433 1.00 97.06 184 LYS A O 1
ATOM 1481 N N . ASN A 1 185 ? 19.102 2.151 -4.422 1.00 97.19 185 ASN A N 1
ATOM 1482 C CA . ASN A 1 185 ? 18.354 1.160 -3.649 1.00 97.19 185 ASN A CA 1
ATOM 1483 C C . ASN A 1 185 ? 16.841 1.248 -3.906 1.00 97.19 185 ASN A C 1
ATOM 1485 O O . ASN A 1 185 ? 16.199 0.221 -4.113 1.00 97.19 185 ASN A O 1
ATOM 1489 N N . ALA A 1 186 ? 16.264 2.455 -3.941 1.00 95.19 186 ALA A N 1
ATOM 1490 C CA . ALA A 1 186 ? 14.848 2.644 -4.248 1.00 95.19 186 ALA A CA 1
ATOM 1491 C C . ALA A 1 186 ? 14.497 2.064 -5.626 1.00 95.19 186 ALA A C 1
ATOM 1493 O O . ALA A 1 186 ? 13.557 1.279 -5.734 1.00 95.19 186 ALA A O 1
ATOM 1494 N N . ASN A 1 187 ? 15.282 2.383 -6.660 1.00 96.56 187 ASN A N 1
ATOM 1495 C CA . ASN A 1 187 ? 15.047 1.879 -8.013 1.00 96.56 187 ASN A CA 1
ATOM 1496 C C . ASN A 1 187 ? 15.192 0.352 -8.106 1.00 96.56 187 ASN A C 1
ATOM 1498 O O . ASN A 1 187 ? 14.372 -0.303 -8.744 1.00 96.56 187 ASN A O 1
ATOM 1502 N N . GLU A 1 188 ? 16.181 -0.240 -7.429 1.00 97.94 188 GLU A N 1
ATOM 1503 C CA . GLU A 1 188 ? 16.338 -1.699 -7.368 1.00 97.94 188 GLU A CA 1
ATOM 1504 C C . GLU A 1 188 ? 15.113 -2.385 -6.737 1.00 97.94 188 GLU A C 1
ATOM 1506 O O . GLU A 1 188 ? 14.640 -3.404 -7.249 1.00 97.94 188 GLU A O 1
ATOM 1511 N N . ARG A 1 189 ? 14.553 -1.818 -5.657 1.00 98.06 189 ARG A N 1
ATOM 1512 C CA . ARG A 1 189 ? 13.344 -2.359 -5.008 1.00 98.06 189 ARG A CA 1
ATOM 1513 C C . ARG A 1 189 ? 12.088 -2.161 -5.840 1.00 98.06 189 ARG A C 1
ATOM 1515 O O . ARG A 1 189 ? 11.311 -3.101 -5.968 1.00 98.06 189 ARG A O 1
ATOM 1522 N N . LEU A 1 190 ? 11.923 -1.000 -6.468 1.00 97.94 190 LEU A N 1
ATOM 1523 C CA . LEU A 1 190 ? 10.802 -0.741 -7.372 1.00 97.94 190 LEU A CA 1
ATOM 1524 C C . LEU A 1 190 ? 10.833 -1.665 -8.596 1.00 97.94 190 LEU A C 1
ATOM 1526 O O . LEU A 1 190 ? 9.799 -2.212 -8.966 1.00 97.94 190 LEU A O 1
ATOM 1530 N N . ALA A 1 191 ? 12.010 -1.925 -9.173 1.00 98.50 191 ALA A N 1
ATOM 1531 C CA . ALA A 1 191 ? 12.160 -2.872 -10.277 1.00 98.50 191 ALA A CA 1
ATOM 1532 C C . ALA A 1 191 ? 11.811 -4.313 -9.862 1.00 98.50 191 ALA A C 1
ATOM 1534 O O . ALA A 1 191 ? 11.158 -5.045 -10.610 1.00 98.50 191 ALA A O 1
ATOM 1535 N N . ALA A 1 192 ? 12.224 -4.729 -8.659 1.00 98.38 192 ALA A N 1
ATOM 1536 C CA . ALA A 1 192 ? 11.860 -6.033 -8.114 1.00 98.38 192 ALA A CA 1
ATOM 1537 C C . ALA A 1 192 ? 10.347 -6.142 -7.864 1.00 98.38 192 ALA A C 1
ATOM 1539 O O . ALA A 1 192 ? 9.737 -7.143 -8.246 1.00 98.38 192 ALA A O 1
ATOM 1540 N N . ALA A 1 193 ? 9.743 -5.104 -7.281 1.00 98.38 193 ALA A N 1
ATOM 1541 C CA . ALA A 1 193 ? 8.307 -5.023 -7.056 1.00 98.38 193 ALA A CA 1
ATOM 1542 C C . ALA A 1 193 ? 7.530 -5.102 -8.372 1.00 98.38 193 ALA A C 1
ATOM 1544 O O . ALA A 1 193 ? 6.646 -5.944 -8.496 1.00 98.38 193 ALA A O 1
ATOM 1545 N N . ASP A 1 194 ? 7.914 -4.319 -9.382 1.00 98.62 194 ASP A N 1
ATOM 1546 C CA . ASP A 1 194 ? 7.266 -4.321 -10.695 1.00 98.62 194 ASP A CA 1
ATOM 1547 C C . ASP A 1 194 ? 7.228 -5.721 -11.318 1.00 98.62 194 ASP A C 1
ATOM 1549 O O . ASP A 1 194 ? 6.182 -6.175 -11.782 1.00 98.62 194 ASP A O 1
ATOM 1553 N N . LYS A 1 195 ? 8.343 -6.458 -11.234 1.00 98.50 195 LYS A N 1
ATOM 1554 C CA . LYS A 1 195 ? 8.432 -7.845 -11.707 1.00 98.50 195 LYS A CA 1
ATOM 1555 C C . LYS A 1 195 ? 7.527 -8.801 -10.924 1.00 98.50 195 LYS A C 1
ATOM 1557 O O . LYS A 1 195 ? 6.955 -9.713 -11.521 1.00 98.50 195 LYS A O 1
ATOM 1562 N N . VAL A 1 196 ? 7.423 -8.638 -9.604 1.00 98.19 196 VAL A N 1
ATOM 1563 C CA . VAL A 1 196 ? 6.541 -9.467 -8.767 1.00 98.19 196 VAL A CA 1
ATOM 1564 C C . VAL A 1 196 ? 5.081 -9.219 -9.134 1.00 98.19 196 VAL A C 1
ATOM 1566 O O . VAL A 1 196 ? 4.363 -10.184 -9.393 1.00 98.19 196 VAL A O 1
ATOM 1569 N N . ILE A 1 197 ? 4.665 -7.954 -9.251 1.00 98.25 197 ILE A N 1
ATOM 1570 C CA . ILE A 1 197 ? 3.301 -7.594 -9.661 1.00 98.25 197 ILE A CA 1
ATOM 1571 C C . ILE A 1 197 ? 2.988 -8.151 -11.057 1.00 98.25 197 ILE A C 1
ATOM 1573 O O . ILE A 1 197 ? 1.968 -8.817 -11.236 1.00 98.25 197 ILE A O 1
ATOM 1577 N N . ALA A 1 198 ? 3.903 -7.993 -12.020 1.00 98.25 198 ALA A N 1
ATOM 1578 C CA . ALA A 1 198 ? 3.741 -8.490 -13.390 1.00 98.25 198 ALA A CA 1
ATOM 1579 C C . ALA A 1 198 ? 3.425 -9.994 -13.482 1.00 98.25 198 ALA A C 1
ATOM 1581 O O . ALA A 1 198 ? 2.834 -10.441 -14.461 1.00 98.25 198 ALA A O 1
ATOM 1582 N N . SER A 1 199 ? 3.832 -10.793 -12.488 1.00 97.12 199 SER A N 1
ATOM 1583 C CA . SER A 1 199 ? 3.666 -12.251 -12.518 1.00 97.12 199 SER A CA 1
ATOM 1584 C C . SER A 1 199 ? 2.215 -12.725 -12.394 1.00 97.12 199 SER A C 1
ATOM 1586 O O . SER A 1 199 ? 1.918 -13.861 -12.767 1.00 97.12 199 SER A O 1
ATOM 1588 N N . ARG A 1 200 ? 1.325 -11.880 -11.857 1.00 95.88 200 ARG A N 1
ATOM 1589 C CA . ARG A 1 200 ? -0.089 -12.209 -11.609 1.00 95.88 200 ARG A CA 1
ATOM 1590 C C . ARG A 1 200 ? -1.067 -11.112 -12.019 1.00 95.88 200 ARG A C 1
ATOM 1592 O O . ARG A 1 200 ? -2.262 -11.379 -12.039 1.00 95.88 200 ARG A O 1
ATOM 1599 N N . GLN A 1 201 ? -0.579 -9.923 -12.374 1.00 98.12 201 GLN A N 1
ATOM 1600 C CA . GLN A 1 201 ? -1.427 -8.791 -12.723 1.00 98.12 201 GLN A CA 1
ATOM 1601 C C . GLN A 1 201 ? -2.379 -9.104 -13.889 1.00 98.12 201 GLN A C 1
ATOM 1603 O O . GLN A 1 201 ? -1.967 -9.642 -14.919 1.00 98.12 201 GLN A O 1
ATOM 1608 N N . SER A 1 202 ? -3.646 -8.709 -13.753 1.00 97.81 202 SER A N 1
ATOM 1609 C CA . SER A 1 202 ? -4.653 -8.877 -14.802 1.00 97.81 202 SER A CA 1
ATOM 1610 C C . SER A 1 202 ? -4.448 -7.919 -15.989 1.00 97.81 202 SER A C 1
ATOM 1612 O O . SER A 1 202 ? -3.654 -6.964 -15.952 1.00 97.81 202 SER A O 1
ATOM 1614 N N . SER A 1 203 ? -5.213 -8.125 -17.065 1.00 96.75 203 SER A N 1
ATOM 1615 C CA . SER A 1 203 ? -5.280 -7.195 -18.201 1.00 96.75 203 SER A CA 1
ATOM 1616 C C . SER A 1 203 ? -5.748 -5.798 -17.795 1.00 96.75 203 SER A C 1
ATOM 1618 O O . SER A 1 203 ? -5.266 -4.823 -18.367 1.00 96.75 203 SER A O 1
ATOM 1620 N N . GLU A 1 204 ? -6.598 -5.697 -16.782 1.00 95.94 204 GLU A N 1
ATOM 1621 C CA . GLU A 1 204 ? -7.173 -4.460 -16.250 1.00 95.94 204 GLU A CA 1
ATOM 1622 C C . GLU A 1 204 ? -6.235 -3.760 -15.260 1.00 95.94 204 GLU A C 1
ATOM 1624 O O . GLU A 1 204 ? -6.387 -2.568 -15.037 1.00 95.94 204 GLU A O 1
ATOM 1629 N N . GLY A 1 205 ? -5.236 -4.466 -14.716 1.00 97.12 205 GLY A N 1
ATOM 1630 C CA . GLY A 1 205 ? -4.250 -3.900 -13.787 1.00 97.12 205 GLY A CA 1
ATOM 1631 C C . GLY A 1 205 ? -4.373 -4.373 -12.338 1.00 97.12 205 GLY A C 1
ATOM 1632 O O . GLY A 1 205 ? -3.628 -3.875 -11.494 1.00 97.12 205 GLY A O 1
ATOM 1633 N N . TRP A 1 206 ? -5.245 -5.344 -12.049 1.00 97.12 206 TRP A N 1
ATOM 1634 C CA . TRP A 1 206 ? -5.437 -5.877 -10.697 1.00 97.12 206 TRP A CA 1
ATOM 1635 C C . TRP A 1 206 ? -4.333 -6.848 -10.308 1.00 97.12 206 TRP A C 1
ATOM 1637 O O . TRP A 1 206 ? -4.043 -7.790 -11.045 1.00 97.12 206 TRP A O 1
ATOM 1647 N N . VAL A 1 207 ? -3.716 -6.615 -9.155 1.00 97.00 207 VAL A N 1
ATOM 1648 C CA . VAL A 1 207 ? -2.513 -7.313 -8.678 1.00 97.00 207 VAL A CA 1
ATOM 1649 C C . VAL A 1 207 ? -2.754 -8.796 -8.416 1.00 97.00 207 VAL A C 1
ATOM 1651 O O . VAL A 1 207 ? -1.877 -9.617 -8.688 1.00 97.00 207 VAL A O 1
ATOM 1654 N N . ASP A 1 208 ? -3.933 -9.151 -7.908 1.00 94.25 208 ASP A N 1
ATOM 1655 C CA . ASP A 1 208 ? -4.309 -10.544 -7.642 1.00 94.25 208 ASP A CA 1
ATOM 1656 C C . ASP A 1 208 ? -4.711 -11.318 -8.915 1.00 94.25 208 ASP A C 1
ATOM 1658 O O . ASP A 1 208 ? -4.910 -12.534 -8.874 1.00 94.25 208 ASP A O 1
ATOM 1662 N N . GLY A 1 209 ? -4.805 -10.621 -10.052 1.00 95.44 209 GLY A N 1
ATOM 1663 C CA . GLY A 1 209 ? -5.200 -11.173 -11.343 1.00 95.44 209 GLY A CA 1
ATOM 1664 C C . GLY A 1 209 ? -6.709 -11.295 -11.555 1.00 95.44 209 GLY A C 1
ATOM 1665 O O . GLY A 1 209 ? -7.121 -11.798 -12.601 1.00 95.44 209 GLY A O 1
ATOM 1666 N N . LYS A 1 210 ? -7.536 -10.861 -10.598 1.00 94.69 210 LYS A N 1
ATOM 1667 C CA . LYS A 1 210 ? -8.983 -11.110 -10.576 1.00 94.69 210 LYS A CA 1
ATOM 1668 C C . LYS A 1 210 ? -9.791 -9.824 -10.450 1.00 94.69 210 LYS A C 1
ATOM 1670 O O . LYS A 1 210 ? -10.620 -9.549 -11.315 1.00 94.69 210 LYS A O 1
ATOM 1675 N N . ALA A 1 211 ? -9.588 -9.057 -9.385 1.00 92.06 211 ALA A N 1
ATOM 1676 C CA . ALA A 1 211 ? -10.404 -7.888 -9.074 1.00 92.06 211 ALA A CA 1
ATOM 1677 C C . ALA A 1 211 ? -9.622 -6.879 -8.231 1.00 92.06 211 ALA A C 1
ATOM 1679 O O . ALA A 1 211 ? -8.594 -7.201 -7.653 1.00 92.06 211 ALA A O 1
ATOM 1680 N N . MET A 1 212 ? -10.129 -5.650 -8.126 1.00 91.25 212 MET A N 1
ATOM 1681 C CA . MET A 1 212 ? -9.532 -4.667 -7.226 1.00 91.25 212 MET A CA 1
ATOM 1682 C C . MET A 1 212 ? -9.613 -5.146 -5.771 1.00 91.25 212 MET A C 1
ATOM 1684 O O . MET A 1 212 ? -10.678 -5.539 -5.292 1.00 91.25 212 MET A O 1
ATOM 1688 N N . THR A 1 213 ? -8.498 -5.038 -5.061 1.00 91.62 213 THR A N 1
ATOM 1689 C CA . THR A 1 213 ? -8.349 -5.383 -3.645 1.00 91.62 213 THR A CA 1
ATOM 1690 C C . THR A 1 213 ? -7.675 -4.241 -2.882 1.00 91.62 213 THR A C 1
ATOM 1692 O O . THR A 1 213 ? -7.237 -3.242 -3.455 1.00 91.62 213 THR A O 1
ATOM 1695 N N . TYR A 1 214 ? -7.531 -4.391 -1.565 1.00 88.31 214 TYR A N 1
ATOM 1696 C CA . TYR A 1 214 ? -6.807 -3.427 -0.731 1.00 88.31 214 TYR A CA 1
ATOM 1697 C C . TYR A 1 214 ? -5.341 -3.211 -1.145 1.00 88.31 214 TYR A C 1
ATOM 1699 O O . TYR A 1 214 ? -4.785 -2.155 -0.838 1.00 88.31 214 TYR A O 1
ATOM 1707 N N . VAL A 1 215 ? -4.691 -4.170 -1.822 1.00 93.25 215 VAL A N 1
ATOM 1708 C CA . VAL A 1 215 ? -3.290 -3.983 -2.230 1.00 93.25 215 VAL A CA 1
ATOM 1709 C C . VAL A 1 215 ? -3.161 -3.052 -3.431 1.00 93.25 215 VAL A C 1
ATOM 1711 O O . VAL A 1 215 ? -2.236 -2.245 -3.462 1.00 93.25 215 VAL A O 1
ATOM 1714 N N . ASP A 1 216 ? -4.100 -3.096 -4.380 1.00 93.62 216 ASP A N 1
ATOM 1715 C CA . ASP A 1 216 ? -4.113 -2.192 -5.540 1.00 93.62 216 ASP A CA 1
ATOM 1716 C C . ASP A 1 216 ? -4.206 -0.738 -5.077 1.00 93.62 216 ASP A C 1
ATOM 1718 O O . ASP A 1 216 ? -3.496 0.156 -5.532 1.00 93.62 216 ASP A O 1
ATOM 1722 N N . LEU A 1 217 ? -5.044 -0.544 -4.072 1.00 85.88 217 LEU A N 1
ATOM 1723 C CA . LEU A 1 217 ? -5.277 0.697 -3.373 1.00 85.88 217 LEU A CA 1
ATOM 1724 C C . LEU A 1 217 ? -4.052 1.197 -2.586 1.00 85.88 217 LEU A C 1
ATOM 1726 O O . LEU A 1 217 ? -3.690 2.375 -2.664 1.00 85.88 217 LEU A O 1
ATOM 1730 N N . ALA A 1 218 ? -3.352 0.296 -1.890 1.00 85.75 218 ALA A N 1
ATOM 1731 C CA . ALA A 1 218 ? -2.075 0.609 -1.250 1.00 85.75 218 ALA A CA 1
ATOM 1732 C C . ALA A 1 218 ? -1.010 1.033 -2.276 1.00 85.75 218 ALA A C 1
ATOM 1734 O O . ALA A 1 218 ? -0.287 2.006 -2.055 1.00 85.75 218 ALA A O 1
ATOM 1735 N N . ILE A 1 219 ? -0.934 0.329 -3.411 1.00 91.75 219 ILE A N 1
ATOM 1736 C CA . ILE A 1 219 ? -0.012 0.639 -4.509 1.00 91.75 219 ILE A CA 1
ATOM 1737 C C . ILE A 1 219 ? -0.355 1.988 -5.128 1.00 91.75 219 ILE A C 1
ATOM 1739 O O . ILE A 1 219 ? 0.545 2.797 -5.331 1.00 91.75 219 ILE A O 1
ATOM 1743 N N . TYR A 1 220 ? -1.633 2.283 -5.361 1.00 88.81 220 TYR A N 1
ATOM 1744 C CA . TYR A 1 220 ? -2.066 3.596 -5.829 1.00 88.81 220 TYR A CA 1
ATOM 1745 C C . TYR A 1 220 ? -1.569 4.719 -4.908 1.00 88.81 220 TYR A C 1
ATOM 1747 O O . TYR A 1 220 ? -0.929 5.662 -5.377 1.00 88.81 220 TYR A O 1
ATOM 1755 N N . ALA A 1 221 ? -1.797 4.602 -3.596 1.00 81.06 221 ALA A N 1
ATOM 1756 C CA . ALA A 1 221 ? -1.373 5.608 -2.622 1.00 81.06 221 ALA A CA 1
ATOM 1757 C C . ALA A 1 221 ? 0.157 5.741 -2.543 1.00 81.06 221 ALA A C 1
ATOM 1759 O O . ALA A 1 221 ? 0.695 6.846 -2.396 1.00 81.06 221 ALA A O 1
ATOM 1760 N N . PHE A 1 222 ? 0.868 4.620 -2.660 1.00 84.88 222 PHE A N 1
ATOM 1761 C CA . PHE A 1 222 ? 2.323 4.585 -2.719 1.00 84.88 222 PHE A CA 1
ATOM 1762 C C . PHE A 1 222 ? 2.851 5.295 -3.974 1.00 84.88 222 PHE A C 1
ATOM 1764 O O . PHE A 1 222 ? 3.637 6.234 -3.860 1.00 84.88 222 PHE A O 1
ATOM 1771 N N . VAL A 1 223 ? 2.382 4.911 -5.166 1.00 88.56 223 VAL A N 1
ATOM 1772 C CA . VAL A 1 223 ? 2.807 5.502 -6.446 1.00 88.56 223 VAL A CA 1
ATOM 1773 C C . VAL A 1 223 ? 2.468 6.990 -6.474 1.00 88.56 223 VAL A C 1
ATOM 1775 O O . VAL A 1 223 ? 3.328 7.798 -6.820 1.00 88.56 223 VAL A O 1
ATOM 1778 N N . LYS A 1 224 ? 1.268 7.376 -6.019 1.00 82.81 224 LYS A N 1
ATOM 1779 C CA . LYS A 1 224 ? 0.866 8.781 -5.888 1.00 82.81 224 LYS A CA 1
ATOM 1780 C C . LYS A 1 224 ? 1.824 9.571 -4.996 1.00 82.81 224 LYS A C 1
ATOM 1782 O O . LYS A 1 224 ? 2.266 10.641 -5.397 1.00 82.81 224 LYS A O 1
ATOM 1787 N N . ASN A 1 225 ? 2.196 9.042 -3.826 1.00 77.94 225 ASN A N 1
ATOM 1788 C CA . ASN A 1 225 ? 3.198 9.682 -2.965 1.00 77.94 225 ASN A CA 1
ATOM 1789 C C . ASN A 1 225 ? 4.525 9.889 -3.686 1.00 77.94 225 ASN A C 1
ATOM 1791 O O . ASN A 1 225 ? 5.121 10.954 -3.556 1.00 77.94 225 ASN A O 1
ATOM 1795 N N . VAL A 1 226 ? 5.014 8.872 -4.398 1.00 83.44 226 VAL A N 1
ATOM 1796 C CA . VAL A 1 226 ? 6.294 8.973 -5.104 1.00 83.44 226 VAL A CA 1
ATOM 1797 C C . VAL A 1 226 ? 6.208 10.029 -6.200 1.00 83.44 226 VAL A C 1
ATOM 1799 O O . VAL A 1 226 ? 7.096 10.873 -6.284 1.00 83.44 226 VAL A O 1
ATOM 1802 N N . VAL A 1 227 ? 5.131 10.049 -6.984 1.00 82.38 227 VAL A N 1
ATOM 1803 C CA . VAL A 1 227 ? 4.908 11.070 -8.019 1.00 82.38 227 VAL A CA 1
ATOM 1804 C C . VAL A 1 227 ? 4.850 12.474 -7.405 1.00 82.38 227 VAL A C 1
ATOM 1806 O O . VAL A 1 227 ? 5.572 13.362 -7.852 1.00 82.38 227 VAL A O 1
ATOM 1809 N N . ASP A 1 228 ? 4.073 12.661 -6.337 1.00 74.44 228 ASP A N 1
ATOM 1810 C CA . ASP A 1 228 ? 3.858 13.975 -5.720 1.00 74.44 228 ASP A CA 1
ATOM 1811 C C . ASP A 1 228 ? 5.093 14.481 -4.945 1.00 74.44 228 ASP A C 1
ATOM 1813 O O . ASP A 1 228 ? 5.342 15.685 -4.882 1.00 74.44 228 ASP A O 1
ATOM 1817 N N . ARG A 1 229 ? 5.873 13.581 -4.323 1.00 70.69 229 ARG A N 1
ATOM 1818 C CA . ARG A 1 229 ? 6.940 13.943 -3.365 1.00 70.69 229 ARG A CA 1
ATOM 1819 C C . ARG A 1 229 ? 8.361 13.731 -3.870 1.00 70.69 229 ARG A C 1
ATOM 1821 O O . ARG A 1 229 ? 9.278 14.320 -3.303 1.00 70.69 229 ARG A O 1
ATOM 1828 N N . SER A 1 230 ? 8.585 12.932 -4.913 1.00 69.56 230 SER A N 1
ATOM 1829 C CA . SER A 1 230 ? 9.947 12.683 -5.414 1.00 69.56 230 SER A CA 1
ATOM 1830 C C . SER A 1 230 ? 10.559 13.873 -6.156 1.00 69.56 230 SER A C 1
ATOM 1832 O O . SER A 1 230 ? 11.730 13.798 -6.513 1.00 69.56 230 SER A O 1
ATOM 1834 N N . GLN A 1 231 ? 9.806 14.954 -6.409 1.00 72.12 231 GLN A N 1
ATOM 1835 C CA . GLN A 1 231 ? 10.265 16.125 -7.177 1.00 72.12 231 GLN A CA 1
ATOM 1836 C C . GLN A 1 231 ? 10.851 15.746 -8.554 1.00 72.12 231 GLN A C 1
ATOM 1838 O O . GLN A 1 231 ? 11.767 16.394 -9.055 1.00 72.12 231 GLN A O 1
ATOM 1843 N N . GLY A 1 232 ? 10.350 14.660 -9.153 1.00 77.88 232 GLY A N 1
ATOM 1844 C CA . GLY A 1 232 ? 10.831 14.136 -10.434 1.00 77.88 232 GLY A CA 1
ATOM 1845 C C . GLY A 1 232 ? 12.104 13.285 -10.350 1.00 77.88 232 GLY A C 1
ATOM 1846 O O . GLY A 1 232 ? 12.635 12.901 -11.386 1.00 77.88 232 GLY A O 1
ATOM 1847 N N . HIS A 1 233 ? 12.607 12.959 -9.154 1.00 82.62 233 HIS A N 1
ATOM 1848 C CA . HIS A 1 233 ? 13.777 12.084 -9.001 1.00 82.62 233 HIS A CA 1
ATOM 1849 C C . HIS A 1 233 ? 13.512 10.625 -9.377 1.00 82.62 233 HIS A C 1
ATOM 1851 O O . HIS A 1 233 ? 14.460 9.893 -9.659 1.00 82.62 233 HIS A O 1
ATOM 1857 N N . ILE A 1 234 ? 12.251 10.195 -9.353 1.00 88.75 234 ILE A N 1
ATOM 1858 C CA . ILE A 1 234 ? 11.851 8.840 -9.721 1.00 88.75 234 ILE A CA 1
ATOM 1859 C C . ILE A 1 234 ? 10.707 8.940 -10.716 1.00 88.75 234 ILE A C 1
ATOM 1861 O O . ILE A 1 234 ? 9.610 9.383 -10.383 1.00 88.75 234 ILE A O 1
ATOM 1865 N N . ASP A 1 235 ? 10.976 8.500 -11.940 1.00 93.06 235 ASP A N 1
ATOM 1866 C CA . ASP A 1 235 ? 9.949 8.317 -12.954 1.00 93.06 235 ASP A CA 1
ATOM 1867 C C . ASP A 1 235 ? 9.231 6.988 -12.704 1.00 93.06 235 ASP A C 1
ATOM 1869 O O . ASP A 1 235 ? 9.796 5.916 -12.926 1.00 93.06 235 ASP A O 1
ATOM 1873 N N . MET A 1 236 ? 7.991 7.048 -12.215 1.00 94.62 236 MET A N 1
ATOM 1874 C CA . MET A 1 236 ? 7.195 5.848 -11.952 1.00 94.62 236 MET A CA 1
ATOM 1875 C C . MET A 1 236 ? 6.676 5.176 -13.230 1.00 94.62 236 MET A C 1
ATOM 1877 O O . MET A 1 236 ? 6.322 4.002 -13.174 1.00 94.62 236 MET A O 1
ATOM 1881 N N . THR A 1 237 ? 6.675 5.863 -14.379 1.00 95.56 237 THR A N 1
ATOM 1882 C CA . THR A 1 237 ? 6.170 5.308 -15.649 1.00 95.56 237 THR A CA 1
ATOM 1883 C C . THR A 1 237 ? 7.059 4.190 -16.204 1.00 95.56 237 THR A C 1
ATOM 1885 O O . THR A 1 237 ? 6.597 3.350 -16.978 1.00 95.56 237 THR A O 1
ATOM 1888 N N . GLN A 1 238 ? 8.323 4.118 -15.767 1.00 96.75 238 GLN A N 1
ATOM 1889 C CA . GLN A 1 238 ? 9.238 3.035 -16.141 1.00 96.75 238 GLN A CA 1
ATOM 1890 C C . GLN A 1 238 ? 8.860 1.685 -15.502 1.00 96.75 238 GLN A C 1
ATOM 1892 O O . GLN A 1 238 ? 9.182 0.631 -16.055 1.00 96.75 238 GLN A O 1
ATOM 1897 N N . TYR A 1 239 ? 8.157 1.708 -14.363 1.00 98.00 239 TYR A N 1
ATOM 1898 C CA . TYR A 1 239 ? 7.670 0.522 -13.656 1.00 98.00 239 TYR A CA 1
ATOM 1899 C C . TYR A 1 239 ? 6.258 0.195 -14.141 1.00 98.00 239 TYR A C 1
ATOM 1901 O O . TYR A 1 239 ? 5.258 0.602 -13.548 1.00 98.00 239 TYR A O 1
ATOM 1909 N N . LYS A 1 240 ? 6.188 -0.487 -15.287 1.00 98.38 240 LYS A N 1
ATOM 1910 C CA . LYS A 1 240 ? 4.960 -0.632 -16.082 1.00 98.38 240 LYS A CA 1
ATOM 1911 C C . LYS A 1 240 ? 3.802 -1.252 -15.308 1.00 98.38 240 LYS A C 1
ATOM 1913 O O . LYS A 1 240 ? 2.670 -0.811 -15.466 1.00 98.38 240 LYS A O 1
ATOM 1918 N N . SER A 1 241 ? 4.067 -2.269 -14.498 1.00 98.56 241 SER A N 1
ATOM 1919 C CA . SER A 1 241 ? 3.034 -2.987 -13.750 1.00 98.56 241 SER A CA 1
ATOM 1920 C C . SER A 1 241 ? 2.550 -2.153 -12.568 1.00 98.56 241 SER A C 1
ATOM 1922 O O . SER A 1 241 ? 1.343 -2.011 -12.385 1.00 98.56 241 SER A O 1
ATOM 1924 N N . LEU A 1 242 ? 3.464 -1.525 -11.818 1.00 98.06 242 LEU A N 1
ATOM 1925 C CA . LEU A 1 242 ? 3.100 -0.601 -10.735 1.00 98.06 242 LEU A CA 1
ATOM 1926 C C . LEU A 1 242 ? 2.281 0.583 -11.259 1.00 98.06 242 LEU A C 1
ATOM 1928 O O . LEU A 1 242 ? 1.245 0.923 -10.687 1.00 98.06 242 LEU A O 1
ATOM 1932 N N . TYR A 1 243 ? 2.723 1.185 -12.365 1.00 97.50 243 TYR A N 1
ATOM 1933 C CA . TYR A 1 243 ? 2.039 2.320 -12.972 1.00 97.50 243 TYR A CA 1
ATOM 1934 C C . TYR A 1 243 ? 0.669 1.928 -13.534 1.00 97.50 243 TYR A C 1
ATOM 1936 O O . TYR A 1 243 ? -0.302 2.649 -13.334 1.00 97.50 243 TYR A O 1
ATOM 1944 N N . LYS A 1 244 ? 0.548 0.740 -14.137 1.00 98.25 244 LYS A N 1
ATOM 1945 C CA . LYS A 1 244 ? -0.738 0.219 -14.610 1.00 98.25 244 LYS A CA 1
ATOM 1946 C C . LYS A 1 244 ? -1.747 0.028 -13.475 1.00 98.25 244 LYS A C 1
ATOM 1948 O O . LYS A 1 244 ? -2.903 0.406 -13.635 1.00 98.25 244 LYS A O 1
ATOM 1953 N N . THR A 1 245 ? -1.334 -0.517 -12.326 1.00 96.88 245 THR A N 1
ATOM 1954 C CA . THR A 1 245 ? -2.213 -0.612 -11.144 1.00 96.88 245 THR A CA 1
ATOM 1955 C C . THR A 1 245 ? -2.623 0.777 -10.653 1.00 96.88 245 THR A C 1
ATOM 1957 O O . THR A 1 245 ? -3.795 1.004 -10.358 1.00 96.88 245 THR A O 1
ATOM 1960 N N . TYR A 1 246 ? -1.688 1.731 -10.619 1.00 93.62 246 TYR A N 1
ATOM 1961 C CA . TYR A 1 246 ? -1.988 3.123 -10.280 1.00 93.62 246 TYR A CA 1
ATOM 1962 C C . TYR A 1 246 ? -3.042 3.740 -11.217 1.00 93.62 246 TYR A C 1
ATOM 1964 O O . TYR A 1 246 ? -4.011 4.324 -10.733 1.00 93.62 246 TYR A O 1
ATOM 1972 N N . GLU A 1 247 ? -2.905 3.573 -12.534 1.00 95.06 247 GLU A N 1
ATOM 1973 C CA . GLU A 1 247 ? -3.878 4.075 -13.513 1.00 95.06 247 GLU A CA 1
ATOM 1974 C C . GLU A 1 247 ? -5.240 3.382 -13.394 1.00 95.06 247 GLU A C 1
ATOM 1976 O O . GLU A 1 247 ? -6.273 4.049 -13.471 1.00 95.06 247 GLU A O 1
ATOM 1981 N N . ALA A 1 248 ? -5.255 2.066 -13.160 1.00 93.75 248 ALA A N 1
ATOM 1982 C CA . ALA A 1 248 ? -6.483 1.295 -12.981 1.00 93.75 248 ALA A CA 1
ATOM 1983 C C . ALA A 1 248 ? -7.298 1.796 -11.779 1.00 93.75 248 ALA A C 1
ATOM 1985 O O . ALA A 1 248 ? -8.498 2.040 -11.902 1.00 93.75 248 ALA A O 1
ATOM 1986 N N . VAL A 1 249 ? -6.639 2.029 -10.638 1.00 88.31 249 VAL A N 1
ATOM 1987 C CA . VAL A 1 249 ? -7.286 2.580 -9.437 1.00 88.31 249 VAL A CA 1
ATOM 1988 C C . VAL A 1 249 ? -7.700 4.037 -9.645 1.00 88.31 249 VAL A C 1
ATOM 1990 O O . VAL A 1 249 ? -8.804 4.419 -9.265 1.00 88.31 249 VAL A O 1
ATOM 1993 N N . LEU A 1 250 ? -6.861 4.858 -10.287 1.00 85.62 250 LEU A N 1
ATOM 1994 C CA . LEU A 1 250 ? -7.196 6.252 -10.600 1.00 85.62 250 LEU A CA 1
ATOM 1995 C C . LEU A 1 250 ? -8.427 6.361 -11.515 1.00 85.62 250 LEU A C 1
ATOM 1997 O O . LEU A 1 250 ? -9.174 7.339 -11.452 1.00 85.62 250 LEU A O 1
ATOM 2001 N N . ALA A 1 251 ? -8.635 5.374 -12.387 1.00 87.94 251 ALA A N 1
ATOM 2002 C CA . ALA A 1 251 ? -9.767 5.333 -13.297 1.00 87.94 251 ALA A CA 1
ATOM 2003 C C . ALA A 1 251 ? -11.093 4.954 -12.613 1.00 87.94 251 ALA A C 1
ATOM 2005 O O . ALA A 1 251 ? -12.146 5.290 -13.173 1.00 87.94 251 ALA A O 1
ATOM 2006 N N . ASP A 1 252 ? -11.054 4.320 -11.436 1.00 80.81 252 ASP A N 1
ATOM 2007 C CA . ASP A 1 252 ? -12.232 3.878 -10.684 1.00 80.81 252 ASP A CA 1
ATOM 2008 C C . ASP A 1 252 ? -13.108 5.073 -10.268 1.00 80.81 252 ASP A C 1
ATOM 2010 O O . ASP A 1 252 ? -12.630 6.081 -9.737 1.00 80.81 252 ASP A O 1
ATOM 2014 N N . SER A 1 253 ? -14.414 4.983 -10.537 1.00 76.75 253 SER A N 1
ATOM 2015 C CA . SER A 1 253 ? -15.357 6.082 -10.301 1.00 76.75 253 SER A CA 1
ATOM 2016 C C . SER A 1 253 ? -15.442 6.471 -8.830 1.00 76.75 253 SER A C 1
ATOM 2018 O O . SER A 1 253 ? -15.525 7.660 -8.532 1.00 76.75 253 SER A O 1
ATOM 2020 N N . ARG A 1 254 ? -15.333 5.504 -7.913 1.00 72.44 254 ARG A N 1
ATOM 2021 C CA . ARG A 1 254 ? -15.404 5.760 -6.469 1.00 72.44 254 ARG A CA 1
ATOM 2022 C C . ARG A 1 254 ? -14.216 6.595 -5.997 1.00 72.44 254 ARG A C 1
ATOM 2024 O O . ARG A 1 254 ? -14.366 7.498 -5.177 1.00 72.44 254 ARG A O 1
ATOM 2031 N N . ILE A 1 255 ? -13.040 6.339 -6.571 1.00 70.81 255 ILE A N 1
ATOM 2032 C CA . ILE A 1 255 ? -11.821 7.103 -6.287 1.00 70.81 255 ILE A CA 1
ATOM 2033 C C . ILE A 1 255 ? -11.918 8.516 -6.872 1.00 70.81 255 ILE A C 1
ATOM 2035 O O . ILE A 1 255 ? -11.585 9.487 -6.194 1.00 70.81 255 ILE A O 1
ATOM 2039 N N . LYS A 1 256 ? -12.435 8.666 -8.096 1.00 68.81 256 LYS A N 1
ATOM 2040 C CA . LYS A 1 256 ? -12.665 9.989 -8.705 1.00 68.81 256 LYS A CA 1
ATOM 2041 C C . LYS A 1 256 ? -13.656 10.833 -7.909 1.00 68.81 256 LYS A C 1
ATOM 2043 O O . LYS A 1 256 ? -13.405 12.011 -7.677 1.00 68.81 256 LYS A O 1
ATOM 2048 N N . GLU A 1 257 ? -14.770 10.246 -7.485 1.00 64.19 257 GLU A N 1
ATOM 2049 C CA . GLU A 1 257 ? -15.781 10.938 -6.683 1.00 64.19 257 GLU A CA 1
ATOM 2050 C C . GLU A 1 257 ? -15.233 11.401 -5.338 1.00 64.19 257 GLU A C 1
ATOM 2052 O O . GLU A 1 257 ? -15.549 12.505 -4.902 1.00 64.19 257 GLU A O 1
ATOM 2057 N N . TYR A 1 258 ? -14.382 10.592 -4.706 1.00 62.78 258 TYR A N 1
ATOM 2058 C CA . TYR A 1 258 ? -13.706 10.971 -3.475 1.00 62.78 258 TYR A CA 1
ATOM 2059 C C . TYR A 1 258 ? -12.851 12.242 -3.655 1.00 62.78 258 TYR A C 1
ATOM 2061 O O . TYR A 1 258 ? -12.977 13.176 -2.866 1.00 62.78 258 TYR A O 1
ATOM 2069 N N . TYR A 1 259 ? -12.032 12.320 -4.711 1.00 59.69 259 TYR A N 1
ATOM 2070 C CA . TYR A 1 259 ? -11.175 13.489 -4.959 1.00 59.69 259 TYR A CA 1
ATOM 2071 C C . TYR A 1 259 ? -11.928 14.730 -5.464 1.00 59.69 259 TYR A C 1
ATOM 2073 O O . TYR A 1 259 ? -11.379 15.823 -5.408 1.00 59.69 259 TYR A O 1
ATOM 2081 N N . ASN A 1 260 ? -13.172 14.585 -5.930 1.00 60.31 260 ASN A N 1
ATOM 2082 C CA . ASN A 1 260 ? -14.009 15.706 -6.373 1.00 60.31 260 ASN A CA 1
ATOM 2083 C C . ASN A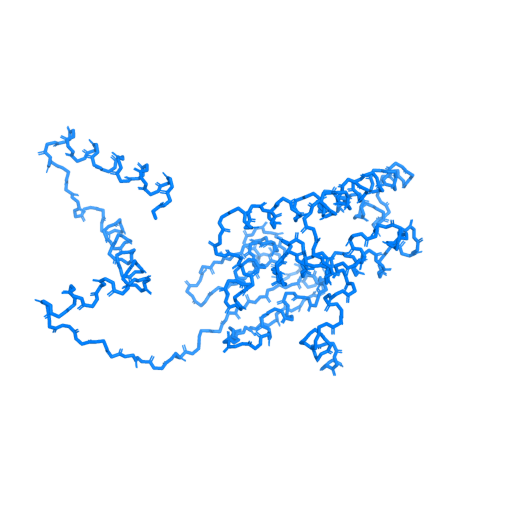 1 260 ? -14.844 16.341 -5.241 1.00 60.31 260 ASN A C 1
ATOM 2085 O O . ASN A 1 260 ? -15.560 17.309 -5.492 1.00 60.31 260 ASN A O 1
ATOM 2089 N N . LYS A 1 261 ? -14.819 15.770 -4.027 1.00 52.75 261 LYS A N 1
ATOM 2090 C CA . LYS A 1 261 ? -15.573 16.257 -2.854 1.00 52.75 261 LYS A CA 1
ATOM 2091 C C . LYS A 1 261 ? -14.777 17.223 -1.958 1.00 52.75 261 LYS A C 1
ATOM 2093 O O . LYS A 1 261 ? -15.350 17.723 -0.991 1.00 52.75 261 LYS A O 1
ATOM 2098 N N . GLU A 1 262 ? -13.503 17.469 -2.261 1.00 40.72 262 GLU A N 1
ATOM 2099 C CA . GLU A 1 262 ? -12.637 18.478 -1.615 1.00 40.72 262 GLU A CA 1
ATOM 2100 C C . GLU A 1 262 ? -12.514 19.731 -2.495 1.00 40.72 262 GLU A C 1
ATOM 2102 O O . GLU A 1 262 ? -12.481 20.843 -1.918 1.00 40.72 262 GLU A O 1
#

pLDDT: mean 71.77, std 22.77, range [24.28, 98.62]

Organism: Gregarina niphandrodes (NCBI:txid110365)

Foldseek 3Di:
DDPVVVVVVVVVVVVCVVCVNPDPCVVVVVVVVVVVVVVVVVLVPDPVNVVVCVVPPDDDDDDDDPAWEKEKEDEPADDLLVLLLVDDDDRRHYHYHYDYPVCLVVPCLVVDPVSDDIKMATPVRDIDHDPVVSLVVSQVVVVQQDPDPVLNVQLVVLQVLLCQLVVLLVCLLVVHDDVVVSLVSSVVSLLVSLVSQVVQAAPLLDSSNPDHHSSLSVLLSSVVCCVVRVPPSDDCVVSPSSVSSNVSQCPDPSNVVSVVVD